Protein 7CCD (pdb70)

Foldseek 3Di:
DCDLVNLLVVVLVLVVPQDAPADPPAGFCLQVLQVLLLLLCLQVVHDQKDWLVVVLVLSLVSCVVPRPVPGHSDNLQNQLSCVVSVFKDWAQFDDDDDHSPDPVVSVVRCVVRRTIMGTDDSVSNSSHPDLPSSLVNLQSSCVRGVVVHDCQVSCVSSVNNVSNDDDDD/DDDLVNVLVVVLVLVVPADAPADPPAGWCLQVLQVLLLLLCLQVVHDQKDFLVVVLVLSLVLCVVFRPVPGHSDNLQNQLSCVVSVFKDWDQFDDDRDHSPDDPVSVVRCVVSRTIMGTDVVVSNSSRPDLVSSLVSNVSCCVRGVVVHDCQVSCVSSVNNVSD

Organism: Streptomyces pristinaespiralis (NCBI:txid38300)

Nearest PDB structures (foldseek):
  7cc9-assembly3_C  TM=9.907E-01  e=9.073E-28  Streptomyces pristinaespiralis
  5zmo-assembly1_A  TM=8.266E-01  e=4.201E-10  Streptomyces coelicolor A3(2)
  5zmn-assembly1_A  TM=8.194E-01  e=1.036E-08  Streptomyces coelicolor A3(2)
  5zmm-assembly1_C  TM=8.084E-01  e=6.420E-08  Streptomyces coelicolor A3(2)
  8h0l-assembly2_B  TM=7.556E-01  e=4.206E-04  Hahella ganghwensis

Radius of gyration: 22.99 Å; Cα contacts (8 Å, |Δi|>4): 444; chains: 2; bounding box: 51×55×64 Å

Sequence (333 aa):
PLTDTDRSEDFLRRVRGLKAARTANGPRLYQPITLLWAVGRARRGEARTLAWADTDEAIGALLKRHGARGERPRPDYPVLALHRAGLWTLEGHVGEVPTAHGDSALRNWFAEQRPVGGLAEPFHDLLHRSGHSRVSVIEALLTTYFAGLDPVPLLEDTGLYDEGHHHHHPLTDTDRSEDFLRRVRGLKAARTANGPRLYQPITLLWAVGRARRGEARTLAWADTDEAIGALLKRHGARGERPRPDYPVLALHRAGLWTLEGHVGEVPTAHGDSALRNWFAEQRPVGGLAEPFHDLLHRSGHSRVSVIEALLTTYFAGLDPVPLLEDTGLYDEG

B-factor: mean 47.8, std 19.84, range [21.89, 136.33]

Secondary structure (DSSP, 8-state):
---HHHHHHHHHHHHHT----EETTEE-SHHHHHHHHHHHHHHTT--S-B-HHHHHHHHHHHHHHH-TT---S-THHHHHHHHHTTSEEEES--SPPPPS-SSHHHHHHHHHH--EEEE-HHHHHHHHH-HHHHHHHHHHHHHHH-TTS--HHHHHHTT-HHHH-----/---HHHHHHHHHHHHHT----EETTEE-SHHHHHHHHHHHHHHTT--S-B-HHHHHHHHHHHHHHH-TT---S-THHHHHHHHHTTSEEEES--SPPPPS-SSHHHHHHHHHH--EEEE-HHHHHHHHH-HHHHHHHHHHHHHHHHTTS--HHHHHHTT-GGG-

Solvent-accessible surface area: 16442 Å² total; per-residue (Å²): 165,110,59,38,63,52,87,1,85,52,0,11,149,87,4,151,62,25,186,14,60,162,35,117,141,11,6,83,0,25,11,0,0,0,1,0,23,7,0,0,26,0,61,117,44,60,68,56,48,42,56,15,36,74,3,56,124,33,0,8,36,8,0,146,157,23,19,67,34,67,14,98,60,14,1,4,36,1,0,0,23,0,52,142,34,41,0,5,35,6,112,61,44,122,48,162,28,41,65,33,160,46,57,66,71,4,109,83,32,2,59,144,50,132,1,68,4,4,3,8,84,73,11,18,68,1,0,86,128,12,28,98,0,23,47,31,0,0,81,6,1,22,92,61,12,11,74,86,45,101,30,47,53,2,2,109,61,1,37,0,92,100,19,7,73,69,160,172,153,162,125,63,38,85,54,76,7,85,50,1,31,134,93,2,157,62,26,189,17,60,160,29,116,135,8,8,79,0,22,13,0,0,0,0,0,18,1,0,0,7,0,62,120,41,71,68,53,36,45,49,13,46,70,2,51,132,29,0,4,13,8,0,142,154,22,19,68,29,66,14,107,69,16,1,4,39,0,0,0,22,0,50,151,35,40,0,4,46,15,91,74,51,116,57,156,21,40,65,34,160,46,56,70,71,5,126,76,34,1,57,148,44,128,2,56,4,1,1,8,108,67,6,14,57,0,0,91,121,17,25,140,3,24,54,27,0,0,88,16,0,20,90,72,11,11,73,86,43,103,28,73,65,2,4,112,65,1,35,0,141,102,22,42

Structure (mmCIF, N/CA/C/O backbone):
data_7CCD
#
_entry.id   7CCD
#
_cell.length_a   46.940
_cell.length_b   48.940
_cell.length_c   56.190
_cell.angle_alpha   107.040
_cell.angle_beta   109.790
_cell.angle_gamma   97.260
#
_symmetry.space_group_name_H-M   'P 1'
#
loop_
_entity.id
_entity.type
_entity.pdbx_description
1 polymer 'HNHc domain-containing protein'
2 polymer "DNA (5'-D(*CP*AP*CP*GP*TP*TP*CP*GP*CP*C)-3')"
3 polymer "DNA (5'-D(*GP*GP*CP*GP*AS*AP*CP*GP*TP*G)-3')"
4 water water
#
loop_
_atom_site.group_PDB
_atom_site.id
_atom_site.type_symbol
_atom_site.label_atom_id
_atom_site.label_alt_id
_atom_site.label_comp_id
_atom_site.label_asym_id
_atom_site.label_entity_id
_atom_site.label_seq_id
_atom_site.pdbx_PDB_ins_code
_atom_site.Cartn_x
_atom_site.Cartn_y
_atom_site.Cartn_z
_atom_site.occupancy
_atom_site.B_iso_or_equiv
_atom_site.auth_seq_id
_atom_site.auth_comp_id
_atom_site.auth_asym_id
_atom_site.auth_atom_id
_atom_site.pdbx_PDB_model_num
ATOM 1 N N . PRO A 1 1 ? -66.550 -29.456 -53.597 1.00 52.61 2 PRO A N 1
ATOM 2 C CA . PRO A 1 1 ? -66.420 -28.168 -54.287 1.00 50.69 2 PRO A CA 1
ATOM 3 C C . PRO A 1 1 ? -65.171 -27.395 -53.878 1.00 48.34 2 PRO A C 1
ATOM 4 O O . PRO A 1 1 ? -64.362 -27.900 -53.103 1.00 48.23 2 PRO A O 1
ATOM 8 N N . LEU A 1 2 ? -65.044 -26.165 -54.378 1.00 46.13 3 LEU A N 1
ATOM 9 C CA . LEU A 1 2 ? -63.914 -25.296 -54.064 1.00 42.98 3 LEU A CA 1
ATOM 10 C C . LEU A 1 2 ? -64.030 -24.802 -52.619 1.00 40.77 3 LEU A C 1
ATOM 11 O O . LEU A 1 2 ? -64.885 -23.972 -52.302 1.00 41.03 3 LEU A O 1
ATOM 16 N N . THR A 1 3 ? -63.178 -25.314 -51.737 1.00 38.77 4 THR A N 1
ATOM 17 C CA . THR A 1 3 ? -63.261 -25.007 -50.320 1.00 38.30 4 THR A CA 1
ATOM 18 C C . THR A 1 3 ? -62.158 -24.046 -49.912 1.00 37.97 4 THR A C 1
ATOM 19 O O . THR A 1 3 ? -61.216 -23.765 -50.669 1.00 35.99 4 THR A O 1
ATOM 23 N N . ASP A 1 4 ? -62.274 -23.575 -48.667 1.00 39.52 5 ASP A N 1
ATOM 24 C CA . ASP A 1 4 ? -61.188 -22.800 -48.081 1.00 40.08 5 ASP A CA 1
ATOM 25 C C . ASP A 1 4 ? -59.912 -23.622 -47.976 1.00 38.79 5 ASP A C 1
ATOM 26 O O . ASP A 1 4 ? -58.815 -23.074 -48.099 1.00 38.00 5 ASP A O 1
ATOM 31 N N . THR A 1 5 ? -60.027 -24.936 -47.787 1.00 38.81 6 THR A N 1
ATOM 32 C CA . THR A 1 5 ? -58.838 -25.779 -47.822 1.00 37.87 6 THR A CA 1
ATOM 33 C C . THR A 1 5 ? -58.130 -25.653 -49.162 1.00 36.99 6 THR A C 1
ATOM 34 O O . THR A 1 5 ? -56.923 -25.411 -49.206 1.00 37.05 6 THR A O 1
ATOM 38 N N . ASP A 1 6 ? -58.871 -25.765 -50.269 1.00 37.39 7 ASP A N 1
ATOM 39 C CA . ASP A 1 6 ? -58.227 -25.645 -51.576 1.00 39.10 7 ASP A CA 1
ATOM 40 C C . ASP A 1 6 ? -57.713 -24.238 -51.813 1.00 38.19 7 ASP A C 1
ATOM 41 O O . ASP A 1 6 ? -56.586 -24.062 -52.290 1.00 38.15 7 ASP A O 1
ATOM 46 N N . ARG A 1 7 ? -58.502 -23.221 -51.454 1.00 38.17 8 ARG A N 1
ATOM 47 C CA . ARG A 1 7 ? -58.005 -21.843 -51.503 1.00 36.40 8 ARG A CA 1
ATOM 48 C C . ARG A 1 7 ? -56.702 -21.714 -50.729 1.00 33.39 8 ARG A C 1
ATOM 49 O O . ARG A 1 7 ? -55.813 -20.946 -51.113 1.00 32.28 8 ARG A O 1
ATOM 57 N N . SER A 1 8 ? -56.567 -22.474 -49.638 1.00 32.38 9 SER A N 1
ATOM 58 C CA . SER A 1 8 ? -55.380 -22.390 -48.793 1.00 32.87 9 SER A CA 1
ATOM 59 C C . SER A 1 8 ? -54.182 -23.080 -49.436 1.00 35.45 9 SER A C 1
ATOM 60 O O . SER A 1 8 ? -53.073 -22.533 -49.447 1.00 34.31 9 SER A O 1
ATOM 63 N N . GLU A 1 9 ? -54.400 -24.251 -50.027 1.00 39.46 10 GLU A N 1
ATOM 64 C CA . GLU A 1 9 ? -53.319 -24.911 -50.747 1.00 42.15 10 GLU A CA 1
ATOM 65 C C . GLU A 1 9 ? -52.920 -24.097 -51.969 1.00 39.32 10 GLU A C 1
ATOM 66 O O . GLU A 1 9 ? -51.735 -24.044 -52.313 1.00 37.76 10 GLU A O 1
ATOM 72 N N . ASP A 1 10 ? -53.875 -23.436 -52.620 1.00 38.55 11 ASP A N 1
ATOM 73 C CA . ASP A 1 10 ? -53.502 -22.533 -53.699 1.00 38.30 11 ASP A CA 1
ATOM 74 C C . ASP A 1 10 ? -52.593 -21.418 -53.183 1.00 36.34 11 ASP A C 1
ATOM 75 O O . ASP A 1 10 ? -51.484 -21.220 -53.699 1.00 34.88 11 ASP A O 1
ATOM 80 N N . PHE A 1 11 ? -53.036 -20.707 -52.133 1.00 35.70 12 PHE A N 1
ATOM 81 C CA . PHE A 1 11 ? -52.235 -19.633 -51.546 1.00 34.81 12 PHE A CA 1
ATOM 82 C C . PHE A 1 11 ? -50.857 -20.140 -51.154 1.00 35.30 12 PHE A C 1
ATOM 83 O O . PHE A 1 11 ? -49.843 -19.509 -51.464 1.00 35.19 12 PHE A O 1
ATOM 91 N N . LEU A 1 12 ? -50.810 -21.306 -50.499 1.00 35.89 13 LEU A N 1
ATOM 92 C CA . LEU A 1 12 ? -49.555 -21.867 -50.008 1.00 34.88 13 LEU A CA 1
ATOM 93 C C . LEU A 1 12 ? -48.624 -22.236 -51.156 1.00 34.29 13 LEU A C 1
ATOM 94 O O . LEU A 1 12 ? -47.406 -22.068 -51.051 1.00 32.98 13 LEU A O 1
ATOM 99 N N . ARG A 1 13 ? -49.177 -22.731 -52.261 1.00 35.50 14 ARG A N 1
ATOM 100 C CA . ARG A 1 13 ? -48.341 -23.023 -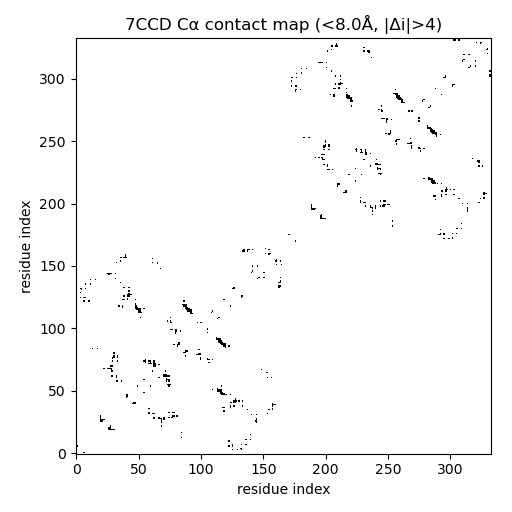53.413 1.00 36.44 14 ARG A CA 1
ATOM 101 C C . ARG A 1 13 ? -47.806 -21.735 -54.023 1.00 34.49 14 ARG A C 1
ATOM 102 O O . ARG A 1 13 ? -46.640 -21.654 -54.423 1.00 34.59 14 ARG A O 1
ATOM 110 N N . ARG A 1 14 ? -48.590 -20.700 -54.008 1.00 33.53 15 ARG A N 1
ATOM 111 C CA . ARG A 1 14 ? -48.154 -19.431 -54.483 1.00 32.59 15 ARG A CA 1
ATOM 112 C C . ARG A 1 14 ? -47.132 -18.818 -53.545 1.00 33.45 15 ARG A C 1
ATOM 113 O O . ARG A 1 14 ? -46.204 -18.232 -53.972 1.00 34.06 15 ARG A O 1
ATOM 121 N N . VAL A 1 15 ? -47.314 -18.981 -52.259 1.00 33.01 16 VAL A N 1
ATOM 122 C CA . VAL A 1 15 ? -46.330 -18.486 -51.304 1.00 34.84 16 VAL A CA 1
ATOM 123 C C . VAL A 1 15 ? -45.036 -19.265 -51.430 1.00 37.47 16 VAL A C 1
ATOM 124 O O . VAL A 1 15 ? -43.949 -18.681 -51.410 1.00 40.60 16 VAL A O 1
ATOM 128 N N . ARG A 1 16 ? -45.125 -20.594 -51.549 1.00 36.77 17 ARG A N 1
ATOM 129 C CA . ARG A 1 16 ? -43.917 -21.399 -51.690 1.00 37.43 17 ARG A CA 1
ATOM 130 C C . ARG A 1 16 ? -43.173 -21.090 -52.984 1.00 37.11 17 ARG A C 1
ATOM 131 O O . ARG A 1 16 ? -41.949 -21.259 -53.051 1.00 37.01 17 ARG A O 1
ATOM 139 N N . GLY A 1 17 ? -43.887 -20.649 -54.018 1.00 36.53 18 GLY A N 1
ATOM 140 C CA . GLY A 1 17 ? -43.240 -20.294 -55.266 1.00 35.31 18 GLY A CA 1
ATOM 141 C C . GLY A 1 17 ? -42.503 -18.973 -55.241 1.00 34.50 18 GLY A C 1
ATOM 142 O O . GLY A 1 17 ? -41.807 -18.650 -56.210 1.00 33.80 18 GLY A O 1
ATOM 143 N N . LEU A 1 18 ? -42.625 -18.208 -54.166 1.00 34.43 19 LEU A N 1
ATOM 144 C CA . LEU A 1 18 ? -41.866 -16.975 -54.076 1.00 33.72 19 LEU A CA 1
ATOM 145 C C . LEU A 1 18 ? -40.384 -17.314 -54.028 1.00 35.44 19 LEU A C 1
ATOM 146 O O . LEU A 1 18 ? -39.991 -18.419 -53.643 1.00 34.68 19 LEU A O 1
ATOM 151 N N . LYS A 1 19 ? -39.558 -16.374 -54.472 1.00 37.71 20 LYS A N 1
ATOM 152 C CA . LYS A 1 19 ? -38.112 -16.561 -54.472 1.00 41.68 20 LYS A CA 1
ATOM 153 C C . LYS A 1 19 ? -37.513 -15.379 -53.730 1.00 43.12 20 LYS A C 1
ATOM 154 O O . LYS A 1 19 ? -37.275 -14.320 -54.308 1.00 44.90 20 LYS A O 1
ATOM 160 N N . ALA A 1 20 ? -37.298 -15.546 -52.439 1.00 41.49 21 ALA A N 1
ATOM 161 C CA . ALA A 1 20 ? -36.647 -14.497 -51.684 1.00 40.50 21 ALA A CA 1
ATOM 162 C C . ALA A 1 20 ? -35.162 -14.472 -52.014 1.00 38.69 21 ALA A C 1
ATOM 163 O O . ALA A 1 20 ? -34.548 -15.502 -52.279 1.00 37.45 21 ALA A O 1
ATOM 165 N N . ALA A 1 21 ? -34.584 -13.278 -51.992 1.00 40.08 22 ALA A N 1
ATOM 166 C CA . ALA A 1 21 ? -33.135 -13.187 -51.996 1.00 41.98 22 ALA A CA 1
ATOM 167 C C . ALA A 1 21 ? -32.592 -13.983 -50.817 1.00 44.41 22 ALA A C 1
ATOM 168 O O . ALA A 1 21 ? -33.244 -14.126 -49.777 1.00 43.84 22 ALA A O 1
ATOM 170 N N . ARG A 1 22 ? -31.405 -14.536 -50.999 1.00 47.37 23 ARG A N 1
ATOM 171 C CA . ARG A 1 22 ? -30.861 -15.496 -50.057 1.00 51.06 23 ARG A CA 1
ATOM 172 C C . ARG A 1 22 ? -29.554 -14.951 -49.488 1.00 54.14 23 ARG A C 1
ATOM 173 O O . ARG A 1 22 ? -28.811 -14.252 -50.186 1.00 54.39 23 ARG A O 1
ATOM 181 N N . THR A 1 23 ? -29.307 -15.223 -48.207 1.00 57.19 24 THR A N 1
ATOM 182 C CA . THR A 1 23 ? -28.054 -14.894 -47.540 1.00 61.13 24 THR A CA 1
ATOM 183 C C . THR A 1 23 ? -27.133 -16.114 -47.524 1.00 63.09 24 THR A C 1
ATOM 184 O O . THR A 1 23 ? -27.395 -17.135 -48.171 1.00 63.00 24 THR A O 1
ATOM 188 N N . ALA A 1 24 ? -26.016 -15.997 -46.800 1.00 66.69 25 ALA A N 1
ATOM 189 C CA . ALA A 1 24 ? -25.096 -17.125 -46.666 1.00 69.17 25 ALA A CA 1
ATOM 190 C C . ALA A 1 24 ? -25.713 -18.265 -45.871 1.00 68.36 25 ALA A C 1
ATOM 191 O O . ALA A 1 24 ? -25.515 -19.443 -46.218 1.00 68.35 25 ALA A O 1
ATOM 193 N N . ASN A 1 25 ? -26.486 -17.959 -44.819 1.00 67.94 26 ASN A N 1
ATOM 194 C CA . ASN A 1 25 ? -27.230 -19.010 -44.119 1.00 68.86 26 ASN A CA 1
ATOM 195 C C . ASN A 1 25 ? -28.722 -18.676 -44.013 1.00 64.18 26 ASN A C 1
ATOM 196 O O . ASN A 1 25 ? -29.325 -18.792 -42.956 1.00 65.50 26 ASN A O 1
ATOM 201 N N . GLY A 1 26 ? -29.307 -18.278 -45.130 1.00 59.03 27 GLY A N 1
ATOM 202 C CA . GLY A 1 26 ? -30.718 -18.473 -45.341 1.00 54.53 27 GLY A CA 1
ATOM 203 C C . GLY A 1 26 ? -31.375 -17.377 -46.146 1.00 49.47 27 GLY A C 1
ATOM 204 O O . GLY A 1 26 ? -30.732 -16.458 -46.668 1.00 50.21 27 GLY A O 1
ATOM 205 N N . PRO A 1 27 ? -32.695 -17.462 -46.259 1.00 43.70 28 PRO A N 1
ATOM 206 C CA . PRO A 1 27 ? -33.432 -16.489 -47.063 1.00 39.05 28 PRO A CA 1
ATOM 207 C C . PRO A 1 27 ? -33.632 -15.185 -46.314 1.00 36.04 28 PRO A C 1
ATOM 208 O O . PRO A 1 27 ? -33.718 -15.152 -45.083 1.00 35.30 28 PRO A O 1
ATOM 212 N N . ARG A 1 28 ? -33.668 -14.099 -47.082 1.00 33.81 29 ARG A N 1
ATOM 213 C CA . ARG A 1 28 ? -33.938 -12.797 -46.507 1.00 32.39 29 ARG A CA 1
ATOM 214 C C . ARG A 1 28 ? -35.401 -12.728 -46.115 1.00 30.99 29 ARG A C 1
ATOM 215 O O . ARG A 1 28 ? -36.254 -13.423 -46.680 1.00 29.56 29 ARG A O 1
ATOM 223 N N . LEU A 1 29 ? -35.688 -11.905 -45.116 1.00 31.33 30 LEU A N 1
ATOM 224 C CA . LEU A 1 29 ? -36.948 -12.004 -44.397 1.00 31.22 30 LEU A CA 1
ATOM 225 C C . LEU A 1 29 ? -37.963 -10.976 -44.835 1.00 31.48 30 LEU A C 1
ATOM 226 O O . LEU A 1 29 ? -39.034 -10.902 -44.227 1.00 31.35 30 LEU A O 1
ATOM 231 N N . TYR A 1 30 ? -37.640 -10.160 -45.843 1.00 32.30 31 TYR A N 1
ATOM 232 C CA . TYR A 1 30 ? -38.578 -9.144 -46.312 1.00 32.55 31 TYR A CA 1
ATOM 233 C C . TYR A 1 30 ? -39.976 -9.712 -46.556 1.00 31.93 31 TYR A C 1
ATOM 234 O O . TYR A 1 30 ? -40.973 -9.156 -46.083 1.00 32.08 31 TYR A O 1
ATOM 243 N N . GLN A 1 31 ? -40.076 -10.779 -47.325 1.00 30.59 32 GLN A N 1
ATOM 244 C CA . GLN A 1 31 ? -41.378 -11.263 -47.778 1.00 30.54 32 GLN A CA 1
ATOM 245 C C . GLN A 1 31 ? -42.169 -11.969 -46.678 1.00 29.70 32 GLN A C 1
ATOM 246 O O . GLN A 1 31 ? -43.346 -11.638 -46.487 1.00 27.77 32 GLN A O 1
ATOM 252 N N . PRO A 1 32 ? -41.591 -12.913 -45.918 1.00 31.16 33 PRO A N 1
ATOM 253 C CA . PRO A 1 32 ? -42.385 -13.520 -44.831 1.00 31.25 33 PRO A CA 1
ATOM 254 C C . PRO A 1 32 ? -42.810 -12.517 -43.769 1.00 31.86 33 PRO A C 1
ATOM 255 O O . PRO A 1 32 ? -43.932 -12.597 -43.250 1.00 34.34 33 PRO A O 1
ATOM 259 N N . ILE A 1 33 ? -41.942 -11.567 -43.425 1.00 30.95 34 ILE A N 1
ATOM 260 C CA . ILE A 1 33 ? -42.344 -10.521 -42.488 1.00 30.91 34 ILE A CA 1
ATOM 261 C C . ILE A 1 33 ? -43.529 -9.736 -43.042 1.00 30.23 34 ILE A C 1
ATOM 262 O O . ILE A 1 33 ? -44.477 -9.402 -42.312 1.00 31.04 34 ILE A O 1
ATOM 267 N N . THR A 1 34 ? -43.498 -9.431 -44.343 1.00 28.77 35 THR A N 1
ATOM 268 C CA . THR A 1 34 ? -44.606 -8.699 -44.937 1.00 29.86 35 THR A CA 1
ATOM 269 C C . THR A 1 34 ? -45.854 -9.561 -44.967 1.00 28.19 35 THR A C 1
ATOM 270 O O . THR A 1 34 ? -46.948 -9.104 -44.622 1.00 28.33 35 THR A O 1
ATOM 274 N N . LEU A 1 35 ? -45.704 -10.813 -45.383 1.00 27.45 36 LEU A N 1
ATOM 275 C CA . LEU A 1 35 ? -46.826 -11.739 -45.363 1.00 26.83 36 LEU A CA 1
ATOM 276 C C . LEU A 1 35 ? -47.378 -11.916 -43.952 1.00 26.59 36 LEU A C 1
ATOM 277 O O . LEU A 1 35 ? -48.589 -11.809 -43.735 1.00 26.32 36 LEU A O 1
ATOM 282 N N . LEU A 1 36 ? -46.503 -12.163 -42.972 1.00 26.96 37 LEU A N 1
ATOM 283 C CA . LEU A 1 36 ? -46.977 -12.416 -41.611 1.00 27.71 37 LEU A CA 1
ATOM 284 C C . LEU A 1 36 ? -47.719 -11.214 -41.054 1.00 27.50 37 LEU A C 1
ATOM 285 O O . LEU A 1 36 ? -48.720 -11.368 -40.346 1.00 28.90 37 LEU A O 1
ATOM 290 N N . TRP A 1 37 ? -47.232 -10.010 -41.357 1.00 26.60 38 TRP A N 1
ATOM 291 C CA . TRP A 1 37 ? -47.935 -8.789 -40.983 1.00 26.75 38 TRP A CA 1
ATOM 292 C C . TRP A 1 37 ? -49.333 -8.754 -41.589 1.00 27.89 38 TRP A C 1
ATOM 293 O O . TRP A 1 37 ? -50.318 -8.466 -40.895 1.00 26.83 38 TRP A O 1
ATOM 304 N N . ALA A 1 38 ? -49.439 -9.049 -42.888 1.00 27.58 39 ALA A N 1
ATOM 305 C CA . ALA A 1 38 ? -50.756 -9.091 -43.506 1.00 27.42 39 ALA A CA 1
ATOM 306 C C . ALA A 1 38 ? -51.584 -10.216 -42.926 1.00 27.72 39 ALA A C 1
ATOM 307 O O . ALA A 1 38 ? -52.801 -10.071 -42.773 1.00 29.22 39 ALA A O 1
ATOM 309 N N . VAL A 1 39 ? -50.946 -11.339 -42.580 1.00 27.37 40 VAL A N 1
ATOM 310 C CA . VAL A 1 39 ? -51.688 -12.436 -41.966 1.00 26.48 40 VAL A CA 1
ATOM 311 C C . VAL A 1 39 ? -52.379 -11.948 -40.700 1.00 26.76 40 VAL A C 1
ATOM 312 O O . VAL A 1 39 ? -53.595 -12.090 -40.554 1.00 25.40 40 VAL A O 1
ATOM 316 N N . GLY A 1 40 ? -51.628 -11.299 -39.796 1.00 28.59 41 GLY A N 1
ATOM 317 C CA . GLY A 1 40 ? -52.233 -10.790 -38.559 1.00 30.15 41 GLY A CA 1
ATOM 318 C C . GLY A 1 40 ? -53.366 -9.820 -38.822 1.00 32.65 41 GLY A C 1
ATOM 319 O O . GLY A 1 40 ? -54.443 -9.935 -38.230 1.00 35.01 41 GLY A O 1
ATOM 320 N N . ARG A 1 41 ? -53.161 -8.888 -39.757 1.00 32.42 42 ARG A N 1
ATOM 321 C CA . ARG A 1 41 ? -54.190 -7.892 -40.042 1.00 32.56 42 ARG A CA 1
ATOM 322 C C . ARG A 1 41 ? -55.436 -8.523 -40.648 1.00 31.09 42 ARG A C 1
ATOM 323 O O . ARG A 1 41 ? -56.558 -8.120 -40.323 1.00 30.94 42 ARG A O 1
ATOM 331 N N . ALA A 1 42 ? -55.259 -9.531 -41.503 1.00 29.80 43 ALA A N 1
ATOM 332 C CA . ALA A 1 42 ? -56.401 -10.290 -41.995 1.00 29.84 43 ALA A CA 1
ATOM 333 C C . ALA A 1 42 ? -57.095 -11.041 -40.863 1.00 29.22 43 ALA A C 1
ATOM 334 O O . ALA A 1 42 ? -58.327 -11.071 -40.792 1.00 29.34 43 ALA A O 1
ATOM 336 N N . ARG A 1 43 ? -56.323 -11.630 -39.953 1.00 28.68 44 ARG A N 1
ATOM 337 C CA . ARG A 1 43 ? -56.928 -12.380 -38.859 1.00 29.69 44 ARG A CA 1
ATOM 338 C C . ARG A 1 43 ? -57.875 -11.510 -38.045 1.00 30.31 44 ARG A C 1
ATOM 339 O O . ARG A 1 43 ? -58.908 -11.983 -37.566 1.00 29.79 44 ARG A O 1
ATOM 347 N N . ARG A 1 44 ? -57.531 -10.236 -37.874 1.00 32.60 45 ARG A N 1
ATOM 348 C CA . ARG A 1 44 ? -58.281 -9.303 -37.043 1.00 31.67 45 ARG A CA 1
ATOM 349 C C . ARG A 1 44 ? -59.337 -8.519 -37.812 1.00 31.17 45 ARG A C 1
ATOM 350 O O . ARG A 1 44 ? -59.957 -7.618 -37.241 1.00 31.86 45 ARG A O 1
ATOM 358 N N . GLY A 1 45 ? -59.552 -8.826 -39.084 1.00 30.94 46 GLY A N 1
ATOM 359 C CA . GLY A 1 45 ? -60.569 -8.119 -39.830 1.00 31.23 46 GLY A CA 1
ATOM 360 C C . GLY A 1 45 ? -60.200 -6.683 -40.086 1.00 31.45 46 GLY A C 1
ATOM 361 O O . GLY A 1 45 ? -61.078 -5.834 -40.247 1.00 31.08 46 GLY A O 1
ATOM 362 N N . GLU A 1 46 ? -58.912 -6.387 -40.098 1.00 32.06 47 GLU A N 1
ATOM 363 C CA . GLU A 1 46 ? -58.452 -5.041 -40.353 1.00 33.95 47 GLU A CA 1
ATOM 364 C C . GLU A 1 46 ? -58.670 -4.690 -41.822 1.00 34.16 47 GLU A C 1
ATOM 365 O O . GLU A 1 46 ? -58.918 -5.558 -42.667 1.00 32.80 47 GLU A O 1
ATOM 371 N N . ALA A 1 47 ? -58.614 -3.393 -42.112 1.00 34.97 48 ALA A N 1
ATOM 372 C CA . ALA A 1 47 ? -58.734 -2.906 -43.480 1.00 35.59 48 ALA A CA 1
ATOM 373 C C . ALA A 1 47 ? -57.671 -3.547 -44.360 1.00 35.54 48 ALA A C 1
ATOM 374 O O . ALA A 1 47 ? -56.478 -3.461 -44.062 1.00 34.39 48 ALA A O 1
ATOM 376 N N . ARG A 1 48 ? -58.119 -4.215 -45.428 1.00 36.39 49 ARG A N 1
ATOM 377 C CA . ARG A 1 48 ? -57.213 -4.899 -46.348 1.00 37.42 49 ARG A CA 1
ATOM 378 C C . ARG A 1 48 ? -56.112 -3.978 -46.871 1.00 39.23 49 ARG A C 1
ATOM 379 O O . ARG A 1 48 ? -54.928 -4.336 -46.870 1.00 38.92 49 ARG A O 1
ATOM 387 N N . THR A 1 49 ? -56.484 -2.803 -47.362 1.00 41.64 50 THR A N 1
ATOM 388 C CA . THR A 1 49 ? -55.507 -1.917 -47.973 1.00 43.80 50 THR A CA 1
ATOM 389 C C . THR A 1 49 ? -55.105 -0.812 -47.009 1.00 44.85 50 THR A C 1
ATOM 390 O O . THR A 1 49 ? -55.859 -0.445 -46.107 1.00 45.32 50 THR A O 1
ATOM 394 N N . LEU A 1 50 ? -53.898 -0.290 -47.211 1.00 45.85 51 LEU A N 1
ATOM 395 C CA . LEU A 1 50 ? -53.389 0.819 -46.421 1.00 47.99 51 LEU A CA 1
ATOM 396 C C . LEU A 1 50 ? -52.606 1.761 -47.320 1.00 50.00 51 LEU A C 1
ATOM 397 O O . LEU A 1 50 ? -51.956 1.337 -48.282 1.00 49.17 51 LEU A O 1
ATOM 402 N N . ALA A 1 51 ? -52.671 3.050 -46.996 1.00 52.82 52 ALA A N 1
ATOM 403 C CA . ALA A 1 51 ? -51.811 4.013 -47.666 1.00 53.72 52 ALA A CA 1
ATOM 404 C C . ALA A 1 51 ? -50.349 3.615 -47.478 1.00 52.54 52 ALA A C 1
ATOM 405 O O . ALA A 1 51 ? -49.986 2.913 -46.527 1.00 50.53 52 ALA A O 1
ATOM 407 N N . TRP A 1 52 ? -49.502 4.074 -48.406 1.00 52.67 53 TRP A N 1
ATOM 408 C CA . TRP A 1 52 ? -48.104 3.655 -48.395 1.00 52.10 53 TRP A CA 1
ATOM 409 C C . TRP A 1 52 ? -47.390 4.106 -47.125 1.00 51.05 53 TRP A C 1
ATOM 410 O O . TRP A 1 52 ? -46.585 3.359 -46.560 1.00 49.63 53 TRP A O 1
ATOM 421 N N . ALA A 1 53 ? -47.673 5.323 -46.658 1.00 51.72 54 ALA A N 1
ATOM 422 C CA . ALA A 1 53 ? -46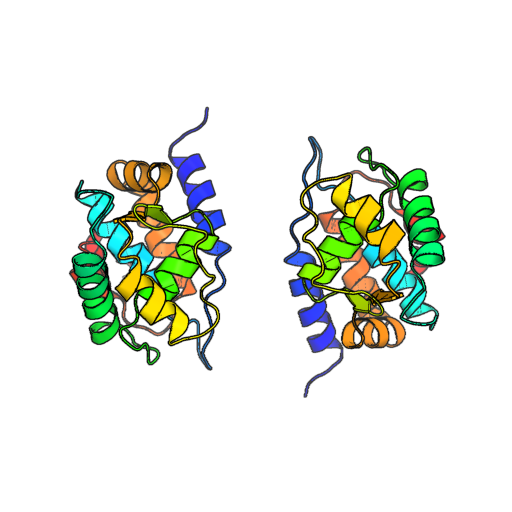.998 5.828 -45.467 1.00 52.13 54 ALA A CA 1
ATOM 423 C C . ALA A 1 53 ? -47.193 4.895 -44.273 1.00 51.66 54 ALA A C 1
ATOM 424 O O . ALA A 1 53 ? -46.230 4.556 -43.578 1.00 51.45 54 ALA A O 1
ATOM 426 N N . ASP A 1 54 ? -48.429 4.458 -44.022 1.00 51.97 55 ASP A N 1
ATOM 427 C CA . ASP A 1 54 ? -48.651 3.526 -42.919 1.00 52.17 55 ASP A CA 1
ATOM 428 C C . ASP A 1 54 ? -47.995 2.175 -43.190 1.00 50.25 55 ASP A C 1
ATOM 429 O O . ASP A 1 54 ? -47.445 1.548 -42.278 1.00 49.22 55 ASP A O 1
ATOM 434 N N . THR A 1 55 ? -48.040 1.713 -44.438 1.00 49.05 56 THR A N 1
ATOM 435 C CA . THR A 1 55 ? -47.429 0.434 -44.780 1.00 46.99 56 THR A CA 1
ATOM 436 C C . THR A 1 55 ? -45.919 0.501 -44.634 1.00 46.51 56 THR A C 1
ATOM 437 O O . THR A 1 55 ? -45.300 -0.387 -44.037 1.00 45.42 56 THR A O 1
ATOM 441 N N . ASP A 1 56 ? -45.315 1.555 -45.182 1.00 48.51 57 ASP A N 1
ATOM 442 C CA . ASP A 1 56 ? -43.881 1.771 -45.050 1.00 49.85 57 ASP A CA 1
ATOM 443 C C . ASP A 1 56 ? -43.460 1.704 -43.587 1.00 49.78 57 ASP A C 1
ATOM 444 O O . ASP A 1 56 ? -42.497 1.016 -43.236 1.00 48.67 57 ASP A O 1
ATOM 449 N N . GLU A 1 57 ? -44.201 2.387 -42.713 1.00 50.64 58 GLU A N 1
ATOM 450 C CA . GLU A 1 57 ? -43.825 2.473 -41.305 1.00 51.64 58 GLU A CA 1
ATOM 451 C C . GLU A 1 57 ? -44.137 1.190 -40.537 1.00 46.59 58 GLU A C 1
ATOM 452 O O . GLU A 1 57 ? -43.359 0.788 -39.667 1.00 45.95 58 GLU A O 1
ATOM 458 N N . ALA A 1 58 ? -45.252 0.523 -40.839 1.00 42.53 59 ALA A N 1
ATOM 459 C CA . ALA A 1 58 ? -45.581 -0.714 -40.130 1.00 39.23 59 ALA A CA 1
ATOM 460 C C . ALA A 1 58 ? -44.612 -1.835 -40.493 1.00 35.87 59 ALA A C 1
ATOM 461 O O . ALA A 1 58 ? -44.114 -2.544 -39.611 1.00 34.61 59 ALA A O 1
ATOM 463 N N . ILE A 1 59 ? -44.368 -2.037 -41.791 1.00 34.87 60 ILE A N 1
ATOM 464 C CA . ILE A 1 59 ? -43.429 -3.071 -42.217 1.00 34.97 60 ILE A CA 1
ATOM 465 C C . ILE A 1 59 ? -41.995 -2.675 -41.868 1.00 36.42 60 ILE A C 1
ATOM 466 O O . ILE A 1 59 ? -41.173 -3.524 -41.500 1.00 36.91 60 ILE A O 1
ATOM 471 N N . GLY A 1 60 ? -41.665 -1.388 -42.003 1.00 38.20 61 GLY A N 1
ATOM 47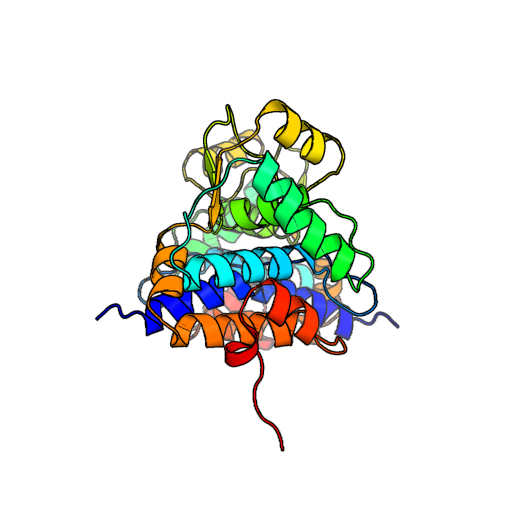2 C CA . GLY A 1 60 ? -40.349 -0.919 -41.590 1.00 41.05 61 GLY A CA 1
ATOM 473 C C . GLY A 1 60 ? -40.034 -1.244 -40.142 1.00 44.77 61 GLY A C 1
ATOM 474 O O . GLY A 1 60 ? -38.919 -1.663 -39.817 1.00 49.48 61 GLY A O 1
ATOM 475 N N . ALA A 1 61 ? -41.006 -1.033 -39.251 1.00 43.21 62 ALA A N 1
ATOM 476 C CA . ALA A 1 61 ? -40.813 -1.344 -37.837 1.00 42.59 62 ALA A CA 1
ATOM 477 C C . ALA A 1 61 ? -40.541 -2.828 -37.639 1.00 40.13 62 ALA A C 1
ATOM 478 O O . ALA A 1 61 ? -39.632 -3.212 -36.895 1.00 40.80 62 ALA A O 1
ATOM 480 N N . LEU A 1 62 ? -41.335 -3.677 -38.297 1.00 37.15 63 LEU A N 1
ATOM 481 C CA . LEU A 1 62 ? -41.128 -5.117 -38.225 1.00 36.02 63 LEU A CA 1
ATOM 482 C C . LEU A 1 62 ? -39.787 -5.531 -38.817 1.00 36.44 63 LEU A C 1
ATOM 483 O O . LEU A 1 62 ? -39.186 -6.511 -38.360 1.00 35.68 63 LEU A O 1
ATOM 488 N N . LEU A 1 63 ? -39.312 -4.823 -39.843 1.00 37.00 64 LEU A N 1
ATOM 489 C CA . LEU A 1 63 ? -38.024 -5.177 -40.429 1.00 38.31 64 LEU A CA 1
ATOM 490 C C . LEU A 1 63 ? -36.888 -4.824 -39.482 1.00 41.15 64 LEU A C 1
ATOM 491 O O . LEU A 1 63 ? -35.947 -5.608 -39.312 1.00 42.16 64 LEU A O 1
ATOM 496 N N . LYS A 1 64 ? -36.989 -3.671 -38.812 1.00 42.92 65 LYS A N 1
ATOM 497 C CA . LYS A 1 64 ? -35.907 -3.244 -37.936 1.00 45.75 65 LYS A CA 1
ATOM 498 C C . LYS A 1 64 ? -35.839 -4.083 -36.665 1.00 45.45 65 LYS A C 1
ATOM 499 O O . LYS A 1 64 ? -34.744 -4.458 -36.232 1.00 46.23 65 LYS A O 1
ATOM 505 N N . ARG A 1 65 ? -36.995 -4.419 -36.074 1.00 44.32 66 ARG A N 1
ATOM 506 C CA . ARG A 1 65 ? -37.032 -5.306 -34.908 1.00 43.24 66 ARG A CA 1
ATOM 507 C C . ARG A 1 65 ? -36.593 -6.722 -35.265 1.00 41.06 66 ARG A C 1
ATOM 508 O O . ARG A 1 65 ? -35.804 -7.345 -34.547 1.00 41.74 66 ARG A O 1
ATOM 516 N N . HIS A 1 66 ? -37.138 -7.271 -36.343 1.00 39.16 67 HIS A N 1
ATOM 517 C CA . HIS A 1 66 ? -37.063 -8.705 -36.580 1.00 36.78 67 HIS A CA 1
ATOM 518 C C . HIS A 1 66 ? -36.279 -9.062 -37.831 1.00 36.51 67 HIS A C 1
ATOM 519 O O . HIS A 1 66 ? -36.230 -10.240 -38.205 1.00 35.70 67 HIS A O 1
ATOM 526 N N . GLY A 1 67 ? -35.647 -8.083 -38.473 1.00 37.77 68 GLY A N 1
ATOM 527 C CA . GLY A 1 67 ? -34.725 -8.352 -39.552 1.00 38.92 68 GLY A CA 1
ATOM 528 C C . GLY A 1 67 ? -33.481 -9.051 -39.052 1.00 40.04 68 GLY A C 1
ATOM 529 O O . GLY A 1 67 ? -32.408 -8.440 -38.964 1.00 41.07 68 GLY A O 1
ATOM 530 N N . ALA A 1 68 ? -33.613 -10.331 -38.711 1.00 39.61 69 ALA A N 1
ATOM 531 C CA . ALA A 1 68 ? -32.508 -11.082 -38.132 1.00 41.54 69 ALA A CA 1
ATOM 532 C C . ALA A 1 68 ? -31.469 -11.547 -39.149 1.00 42.63 69 ALA A C 1
ATOM 533 O O . ALA A 1 68 ? -30.458 -12.121 -38.738 1.00 45.86 69 ALA A O 1
ATOM 535 N N . ARG A 1 69 ? -31.650 -11.310 -40.446 1.00 41.26 70 ARG A N 1
ATOM 536 C CA . ARG A 1 69 ? -30.597 -11.609 -41.413 1.00 42.89 70 ARG A CA 1
ATOM 537 C C . ARG A 1 69 ? -30.044 -10.334 -42.047 1.00 44.53 70 ARG A C 1
ATOM 538 O O . ARG A 1 69 ? -29.690 -10.317 -43.228 1.00 44.10 70 ARG A O 1
ATOM 546 N N . GLY A 1 70 ? -29.953 -9.266 -41.263 1.00 45.03 71 GLY A N 1
ATOM 547 C CA . GLY A 1 70 ? -29.415 -8.020 -41.758 1.00 45.20 71 GLY A CA 1
ATOM 548 C C . GLY A 1 70 ? -30.345 -7.228 -42.643 1.00 43.87 71 GLY A C 1
ATOM 549 O O . GLY A 1 70 ? -29.874 -6.425 -43.455 1.00 43.79 71 GLY A O 1
ATOM 550 N N . GLU A 1 71 ? -31.657 -7.410 -42.497 1.00 42.39 72 GLU A N 1
ATOM 551 C CA . GLU A 1 71 ? -32.605 -6.663 -43.315 1.00 41.22 72 GLU A CA 1
ATOM 552 C C . GLU A 1 71 ? -32.561 -5.185 -42.946 1.00 43.00 72 GLU A C 1
ATOM 553 O O . GLU A 1 71 ? -32.571 -4.830 -41.765 1.00 47.26 72 GLU A O 1
ATOM 559 N N . ARG A 1 72 ? -32.501 -4.331 -43.950 1.00 41.62 73 ARG A N 1
ATOM 560 C CA . ARG A 1 72 ? -32.722 -2.915 -43.715 1.00 43.57 73 ARG A CA 1
ATOM 561 C C . ARG A 1 72 ? -34.203 -2.579 -43.858 1.00 43.87 73 ARG A C 1
ATOM 562 O O . ARG A 1 72 ? -34.949 -3.301 -44.529 1.00 41.70 73 ARG A O 1
ATOM 570 N N . PRO A 1 73 ? -34.673 -1.485 -43.213 1.00 43.94 74 PRO A N 1
ATOM 571 C CA . PRO A 1 73 ? -36.106 -1.160 -43.261 1.00 42.42 74 PRO A CA 1
ATOM 572 C C . PRO A 1 73 ? -36.537 -0.628 -44.613 1.00 41.56 74 PRO A C 1
ATOM 573 O O . PRO A 1 73 ? -36.639 0.586 -44.807 1.00 42.55 74 PRO A O 1
ATOM 577 N N . ARG A 1 74 ? -36.801 -1.525 -45.558 1.00 40.54 75 ARG A N 1
ATOM 578 C CA . ARG A 1 74 ? -37.174 -1.147 -46.920 1.00 39.61 75 ARG A CA 1
ATOM 579 C C . ARG A 1 74 ? -38.331 -2.017 -47.386 1.00 37.06 75 ARG A C 1
ATOM 580 O O . ARG A 1 74 ? -38.152 -2.966 -48.158 1.00 35.81 75 ARG A O 1
ATOM 588 N N . PRO A 1 75 ? -39.553 -1.704 -46.942 1.00 37.09 76 PRO A N 1
ATOM 589 C CA . PRO A 1 75 ? -40.730 -2.475 -47.375 1.00 36.63 76 PRO A CA 1
ATOM 590 C C . PRO A 1 75 ? -40.973 -2.447 -48.875 1.00 37.68 76 PRO A C 1
ATOM 591 O O . PRO A 1 75 ? -41.790 -3.243 -49.362 1.00 36.45 76 PRO A O 1
ATOM 595 N N . ASP A 1 76 ? -40.331 -1.534 -49.610 1.00 39.68 77 ASP A N 1
ATOM 596 C CA . ASP A 1 76 ? -40.530 -1.476 -51.056 1.00 40.71 77 ASP A CA 1
ATOM 597 C C . ASP A 1 76 ? -40.094 -2.764 -51.733 1.00 40.54 77 ASP A C 1
ATOM 598 O O . ASP A 1 76 ? -40.664 -3.146 -52.760 1.00 42.26 77 ASP A O 1
ATOM 603 N N . TYR A 1 77 ? -39.071 -3.433 -51.193 1.00 38.49 78 TYR A N 1
ATOM 604 C CA . TYR A 1 77 ? -38.646 -4.709 -51.764 1.00 36.74 78 TYR A CA 1
ATOM 605 C C . TYR A 1 77 ? -39.741 -5.761 -51.656 1.00 35.87 78 TYR A C 1
ATOM 606 O O . TYR A 1 77 ? -40.293 -6.160 -52.697 1.00 35.08 78 TYR A O 1
ATOM 615 N N . PRO A 1 78 ? -40.167 -6.191 -50.462 1.00 36.10 79 PRO A N 1
ATOM 616 C CA . PRO A 1 78 ? -41.138 -7.297 -50.425 1.00 34.45 79 PRO A CA 1
ATOM 617 C C . PRO A 1 78 ? -42.464 -6.956 -51.091 1.00 33.13 79 PRO A C 1
ATOM 618 O O . PRO A 1 78 ? -43.076 -7.827 -51.725 1.00 32.19 79 PRO A O 1
ATOM 622 N N . VAL A 1 79 ? -42.917 -5.702 -50.980 1.00 32.80 80 VAL A N 1
ATOM 623 C CA . VAL A 1 79 ? -44.195 -5.312 -51.574 1.00 32.95 80 VAL A CA 1
ATOM 624 C C . VAL A 1 79 ? -44.146 -5.460 -53.090 1.00 32.47 80 VAL A C 1
ATOM 625 O O . VAL A 1 79 ? -45.087 -5.971 -53.710 1.00 32.38 80 VAL A O 1
ATOM 629 N N . LEU A 1 80 ? -43.051 -5.028 -53.714 1.00 32.16 81 LEU A N 1
ATOM 630 C CA . LEU A 1 80 ? -42.932 -5.191 -55.159 1.00 32.89 81 LEU A CA 1
ATOM 631 C C . LEU A 1 80 ? -42.833 -6.665 -55.553 1.00 32.48 81 LEU A C 1
ATOM 632 O O . LEU A 1 80 ? -43.410 -7.076 -56.566 1.00 32.27 81 LEU A O 1
ATOM 637 N N . ALA A 1 81 ? -42.091 -7.474 -54.789 1.00 33.26 82 ALA A N 1
ATOM 638 C CA . ALA A 1 81 ? -42.033 -8.905 -55.087 1.00 32.91 82 ALA A CA 1
ATOM 639 C C . ALA A 1 81 ? -43.406 -9.554 -54.918 1.00 32.46 82 ALA A C 1
ATOM 640 O O . ALA A 1 81 ? -43.869 -10.297 -55.791 1.00 32.93 82 ALA A O 1
ATOM 642 N N . LEU A 1 82 ? -44.067 -9.282 -53.791 1.00 32.14 83 LEU A N 1
ATOM 643 C CA . LEU A 1 82 ? -45.409 -9.806 -53.563 1.00 32.89 83 LEU A CA 1
ATOM 644 C C . LEU A 1 82 ? -46.373 -9.343 -54.645 1.00 34.08 83 LEU A C 1
ATOM 645 O O . LEU A 1 82 ? -47.188 -10.134 -55.139 1.00 33.28 83 LEU A O 1
ATOM 650 N N . HIS A 1 83 ? -46.2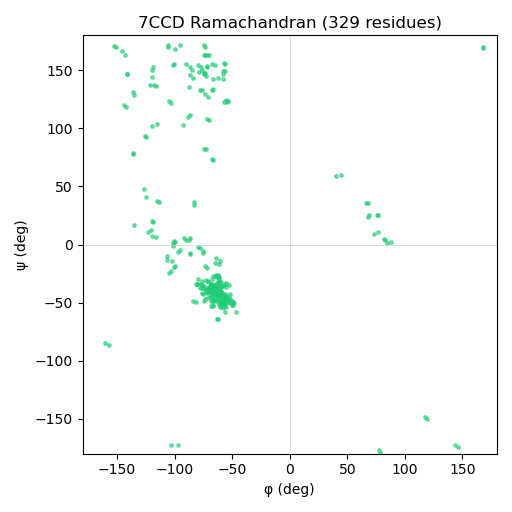82 -8.072 -55.044 1.00 35.45 84 HIS A N 1
ATOM 651 C CA . HIS A 1 83 ? -47.155 -7.583 -56.103 1.00 37.24 84 HIS A CA 1
ATOM 652 C C . HIS A 1 83 ? -46.885 -8.310 -57.413 1.00 37.70 84 HIS A C 1
ATOM 653 O O . HIS A 1 83 ? -47.811 -8.575 -58.189 1.00 37.62 84 HIS A O 1
ATOM 660 N N . ARG A 1 84 ? -45.609 -8.566 -57.710 1.00 38.28 85 ARG A N 1
ATOM 661 C CA . ARG A 1 84 ? -45.253 -9.257 -58.941 1.00 38.97 85 ARG A CA 1
ATOM 662 C C . ARG A 1 84 ? -45.799 -10.677 -58.967 1.00 36.55 85 ARG A C 1
ATOM 663 O O . ARG A 1 84 ? -46.042 -11.227 -60.049 1.00 34.61 85 ARG A O 1
ATOM 671 N N . ALA A 1 85 ? -45.990 -11.289 -57.794 1.00 35.71 86 ALA A N 1
ATOM 672 C CA . ALA A 1 85 ? -46.519 -12.641 -57.712 1.00 36.05 86 ALA A CA 1
ATOM 673 C C . ALA A 1 85 ? -48.043 -12.673 -57.681 1.00 35.08 86 ALA A C 1
ATOM 674 O O . ALA A 1 85 ? -48.623 -13.758 -57.571 1.00 35.82 86 ALA A O 1
ATOM 676 N N . GLY A 1 86 ? -48.699 -11.520 -57.810 1.00 33.37 87 GLY A N 1
ATOM 677 C CA . GLY A 1 86 ? -50.145 -11.431 -57.741 1.00 32.45 87 GLY A CA 1
ATOM 678 C C . GLY A 1 86 ? -50.720 -11.518 -56.349 1.00 31.50 87 GLY A C 1
ATOM 679 O O . GLY A 1 86 ? -51.941 -11.637 -56.198 1.00 32.47 87 GLY A O 1
ATOM 680 N N . LEU A 1 87 ? -49.883 -11.452 -55.329 1.00 30.23 88 LEU A N 1
ATOM 681 C CA . LEU A 1 87 ? -50.309 -11.628 -53.951 1.00 30.48 88 LEU A CA 1
ATOM 682 C C . LEU A 1 87 ? -50.588 -10.319 -53.240 1.00 30.81 88 LEU A C 1
ATOM 683 O O . LEU A 1 87 ? -51.041 -10.346 -52.085 1.00 30.27 88 LEU A O 1
ATOM 688 N N . TRP A 1 88 ? -50.322 -9.188 -53.897 1.00 31.77 89 TRP A N 1
ATOM 689 C CA . TRP A 1 88 ? -50.360 -7.878 -53.262 1.00 32.88 89 TRP A CA 1
ATOM 690 C C . TRP A 1 88 ? -50.888 -6.863 -54.261 1.00 36.43 89 TRP A C 1
ATOM 691 O O . TRP A 1 88 ? -50.291 -6.667 -55.324 1.00 39.38 89 TRP A O 1
ATOM 702 N N . THR A 1 89 ? -51.994 -6.217 -53.929 1.00 36.49 90 THR A N 1
ATOM 703 C CA . THR A 1 89 ? -52.543 -5.204 -54.810 1.00 37.19 90 THR A CA 1
ATOM 704 C C . THR A 1 89 ? -51.919 -3.846 -54.532 1.00 38.40 90 THR A C 1
ATOM 705 O O . THR A 1 89 ? -51.596 -3.513 -53.391 1.00 38.59 90 THR A O 1
ATOM 709 N N . LEU A 1 90 ? -51.753 -3.062 -55.600 1.00 39.68 91 LEU A N 1
ATOM 710 C CA . LEU A 1 90 ? -51.274 -1.686 -55.532 1.00 41.17 91 LEU A CA 1
ATOM 711 C C . LEU A 1 90 ? -52.144 -0.839 -56.445 1.00 44.10 91 LEU A C 1
ATOM 712 O O . LEU A 1 90 ? -52.330 -1.182 -57.616 1.00 42.80 91 LEU A O 1
ATOM 717 N N . GLU A 1 91 ? -52.668 0.265 -55.915 1.00 48.76 92 GLU A N 1
ATOM 718 C CA . GLU A 1 91 ? -53.542 1.138 -56.683 1.00 54.69 92 GLU A CA 1
ATOM 719 C C . GLU A 1 91 ? -53.260 2.587 -56.310 1.00 59.07 92 GLU A C 1
ATOM 720 O O . GLU A 1 91 ? -52.704 2.881 -55.250 1.00 60.33 92 GLU A O 1
ATOM 726 N N . GLY A 1 92 ? -53.708 3.501 -57.162 1.00 61.60 93 GLY A N 1
ATOM 727 C CA . GLY A 1 92 ? -53.365 4.897 -57.002 1.00 63.75 93 GLY A CA 1
ATOM 728 C C . GLY A 1 92 ? -52.071 5.312 -57.670 1.00 67.22 93 GLY A C 1
ATOM 729 O O . GLY A 1 92 ? -51.658 6.473 -57.528 1.00 72.50 93 GLY A O 1
ATOM 730 N N . HIS A 1 93 ? -51.401 4.398 -58.357 1.00 61.84 94 HIS A N 1
ATOM 731 C CA . HIS A 1 93 ? -50.190 4.693 -59.103 1.00 60.77 94 HIS A CA 1
ATOM 732 C C . HIS A 1 93 ? -50.525 4.855 -60.584 1.00 63.90 94 HIS A C 1
ATOM 733 O O . HIS A 1 93 ? -51.610 4.494 -61.047 1.00 65.02 94 HIS A O 1
ATOM 740 N N . VAL A 1 94 ? -49.556 5.359 -61.343 1.00 65.08 95 VAL A N 1
ATOM 741 C CA . VAL A 1 94 ? -49.714 5.554 -62.777 1.00 66.06 95 VAL A CA 1
ATOM 742 C C . VAL A 1 94 ? -48.627 4.744 -63.477 1.00 65.96 95 VAL A C 1
ATOM 743 O O . VAL A 1 94 ? -47.483 4.711 -63.013 1.00 65.62 95 VAL A O 1
ATOM 747 N N . GLY A 1 95 ? -48.988 4.054 -64.567 1.00 66.80 96 GLY A N 1
ATOM 748 C CA . GLY A 1 95 ? -48.028 3.240 -65.299 1.00 67.14 96 GLY A CA 1
ATOM 749 C C . GLY A 1 95 ? -47.770 1.923 -64.595 1.00 66.10 96 GLY A C 1
ATOM 750 O O . GLY A 1 95 ? -48.340 1.615 -63.551 1.00 65.73 96 GLY A O 1
ATOM 751 N N . GLU A 1 96 ? -46.903 1.107 -65.174 1.00 65.50 97 GLU A N 1
ATOM 752 C CA . GLU A 1 96 ? -46.633 -0.128 -64.458 1.00 63.86 97 GLU A CA 1
ATOM 753 C C . GLU A 1 96 ? -45.678 -0.058 -63.293 1.00 58.40 97 GLU A C 1
ATOM 754 O O . GLU A 1 96 ? -44.805 0.805 -63.198 1.00 59.05 97 GLU A O 1
ATOM 760 N N . VAL A 1 97 ? -45.913 -1.029 -62.411 1.00 52.13 98 VAL A N 1
ATOM 761 C CA . VAL A 1 97 ? -45.185 -1.271 -61.169 1.00 47.01 98 VAL A CA 1
ATOM 762 C C . VAL A 1 97 ? -43.844 -1.920 -61.502 1.00 42.90 98 VAL A C 1
ATOM 763 O O . VAL A 1 97 ? -43.806 -2.890 -62.288 1.00 41.33 98 VAL A O 1
ATOM 767 N N . PRO A 1 98 ? -42.748 -1.443 -60.919 1.00 41.65 99 PRO A N 1
ATOM 768 C CA . PRO A 1 98 ? -41.443 -2.048 -61.177 1.00 39.68 99 PRO A CA 1
ATOM 769 C C . PRO A 1 98 ? -41.327 -3.381 -60.465 1.00 35.65 99 PRO A C 1
ATOM 770 O O . PRO A 1 98 ? -42.085 -3.698 -59.548 1.00 33.39 99 PRO A O 1
ATOM 774 N N . THR A 1 99 ? -40.352 -4.168 -60.902 1.00 34.92 100 THR A N 1
ATOM 775 C CA . THR A 1 99 ? -39.948 -5.320 -60.114 1.00 34.54 100 THR A CA 1
ATOM 776 C C . THR A 1 99 ? -39.139 -4.862 -58.904 1.00 35.66 100 THR A C 1
ATOM 777 O O . THR A 1 99 ? -38.790 -3.681 -58.760 1.00 35.93 100 THR A O 1
ATOM 781 N N . ALA A 1 100 ? -38.861 -5.816 -58.014 1.00 36.41 101 ALA A N 1
ATOM 782 C CA . ALA A 1 100 ? -38.017 -5.550 -56.856 1.00 37.70 101 ALA A CA 1
ATOM 783 C C . ALA A 1 100 ? -36.545 -5.658 -57.247 1.00 37.71 101 ALA A C 1
ATOM 784 O O . ALA A 1 100 ? -35.701 -6.075 -56.441 1.00 35.93 101 ALA A O 1
ATOM 786 N N . HIS A 1 101 ? -36.231 -5.274 -58.482 1.00 39.10 102 HIS A N 1
ATOM 787 C CA . HIS A 1 101 ? -34.870 -5.314 -58.989 1.00 40.90 102 HIS A CA 1
ATOM 788 C C . HIS A 1 101 ? -34.335 -3.896 -58.984 1.00 41.55 102 HIS A C 1
ATOM 789 O O . HIS A 1 101 ? -34.924 -3.010 -59.612 1.00 44.31 102 HIS A O 1
ATOM 796 N N . GLY A 1 102 ? -33.231 -3.686 -58.264 1.00 41.54 103 GLY A N 1
ATOM 797 C CA . GLY A 1 102 ? -32.657 -2.370 -58.085 1.00 43.82 103 GLY A CA 1
ATOM 798 C C . GLY A 1 102 ? -32.637 -1.982 -56.620 1.00 43.85 103 GLY A C 1
ATOM 799 O O . GLY A 1 102 ? -32.587 -2.852 -55.741 1.00 42.48 103 GLY A O 1
ATOM 800 N N . ASP A 1 103 ? -32.742 -0.671 -56.377 1.00 44.81 104 ASP A N 1
ATOM 801 C CA . ASP A 1 103 ? -32.650 -0.085 -55.043 1.00 45.18 104 ASP A CA 1
ATOM 802 C C . ASP A 1 103 ? -33.336 1.276 -54.970 1.00 46.43 104 ASP A C 1
ATOM 803 O O . ASP A 1 103 ? -34.513 1.361 -54.614 1.00 45.47 104 ASP A O 1
ATOM 808 N N . SER A 1 104 ? -32.609 2.345 -55.309 1.00 49.08 105 SER A N 1
ATOM 809 C CA . SER A 1 104 ? -33.108 3.702 -55.082 1.00 50.92 105 SER A CA 1
ATOM 810 C C . SER A 1 104 ? -34.298 4.048 -55.975 1.00 52.05 105 SER A C 1
ATOM 811 O O . SER A 1 104 ? -35.179 4.812 -55.559 1.00 52.32 105 SER A O 1
ATOM 814 N N . ALA A 1 105 ? -34.337 3.528 -57.205 1.00 53.12 106 ALA A N 1
ATOM 815 C CA . ALA A 1 105 ? -35.507 3.740 -58.054 1.00 53.01 106 ALA A CA 1
ATOM 816 C C . ALA A 1 105 ? -36.759 3.138 -57.427 1.00 52.38 106 ALA A C 1
ATOM 817 O O . ALA A 1 105 ? -37.852 3.704 -57.543 1.00 52.22 106 ALA A O 1
ATOM 819 N N . LEU A 1 106 ? -36.617 1.987 -56.763 1.00 52.16 107 LEU A N 1
ATOM 820 C CA . LEU A 1 106 ? -37.757 1.353 -56.107 1.00 53.17 107 LEU A CA 1
ATOM 821 C C . LEU A 1 106 ? -38.256 2.197 -54.943 1.00 57.14 107 LEU A C 1
ATOM 822 O O . LEU A 1 106 ? -39.453 2.495 -54.844 1.00 57.95 107 LEU A O 1
ATOM 827 N N . ARG A 1 107 ? -37.345 2.566 -54.039 1.00 59.65 108 ARG A N 1
ATOM 828 C CA . ARG A 1 107 ? -37.646 3.510 -52.967 1.00 61.18 108 ARG A CA 1
ATOM 829 C C . ARG A 1 107 ? -38.307 4.777 -53.515 1.00 62.02 108 ARG A C 1
ATOM 830 O O . ARG A 1 107 ? -39.329 5.238 -52.991 1.00 61.99 108 ARG A O 1
ATOM 838 N N . ASN A 1 108 ? -37.726 5.360 -54.573 1.00 62.97 109 ASN A N 1
ATOM 839 C CA . ASN A 1 108 ? -38.276 6.592 -55.145 1.00 65.64 109 ASN A CA 1
ATOM 840 C C . ASN A 1 108 ? -39.656 6.371 -55.752 1.00 64.12 109 ASN A C 1
ATOM 841 O O . ASN A 1 108 ? -40.523 7.248 -55.666 1.00 63.38 109 ASN A O 1
ATOM 846 N N . TRP A 1 109 ? -39.873 5.217 -56.390 1.00 61.58 110 TRP A N 1
ATOM 847 C CA . TRP A 1 109 ? -41.178 4.933 -56.985 1.00 58.32 110 TRP A CA 1
ATOM 848 C C . TRP A 1 109 ? -42.290 5.019 -55.947 1.00 58.16 110 TRP A C 1
ATOM 849 O O . TRP A 1 109 ? -43.340 5.624 -56.198 1.00 59.09 110 TRP A O 1
ATOM 860 N N . PHE A 1 110 ? -42.071 4.437 -54.767 1.00 57.36 111 PHE A N 1
ATOM 861 C CA . PHE A 1 110 ? -43.078 4.507 -53.714 1.00 57.22 111 PHE A CA 1
ATOM 862 C C . PHE A 1 110 ? -43.230 5.925 -53.186 1.00 59.54 111 PHE A C 1
ATOM 863 O O . PHE A 1 110 ? -44.336 6.341 -52.818 1.00 58.89 111 PHE A O 1
ATOM 871 N N . ALA A 1 111 ? -42.131 6.680 -53.134 1.00 62.34 112 ALA A N 1
ATOM 872 C CA . ALA A 1 111 ? -42.217 8.057 -52.665 1.00 66.05 112 ALA A CA 1
ATOM 873 C C . ALA A 1 111 ? -43.083 8.901 -53.591 1.00 68.91 112 ALA A C 1
ATOM 874 O O . ALA A 1 111 ? -43.907 9.699 -53.127 1.00 70.63 112 ALA A O 1
ATOM 876 N N . GLU A 1 112 ? -42.937 8.707 -54.905 1.00 70.38 113 GLU A N 1
ATOM 877 C CA . GLU A 1 112 ? -43.689 9.497 -55.876 1.00 72.56 113 GLU A CA 1
ATOM 878 C C . GLU A 1 112 ? -45.097 8.944 -56.066 1.00 71.73 113 GLU A C 1
ATOM 879 O O . GLU A 1 112 ? -46.081 9.689 -55.993 1.00 70.64 113 GLU A O 1
ATOM 885 N N . GLN A 1 113 ? -45.217 7.636 -56.300 1.00 72.44 114 GLN A N 1
ATOM 886 C CA . GLN A 1 113 ? -46.525 7.059 -56.581 1.00 74.38 114 GLN A CA 1
ATOM 887 C C . GLN A 1 113 ? -47.396 6.908 -55.337 1.00 76.81 114 GLN A C 1
ATOM 888 O O . GLN A 1 113 ? -48.619 7.066 -55.432 1.00 80.10 114 GLN A O 1
ATOM 894 N N . ARG A 1 114 ? -46.804 6.613 -54.182 1.00 75.16 115 ARG A N 1
ATOM 895 C CA . ARG A 1 114 ? -47.547 6.386 -52.945 1.00 75.58 115 ARG A CA 1
ATOM 896 C C . ARG A 1 114 ? -48.771 5.486 -53.140 1.00 73.43 115 ARG A C 1
ATOM 897 O O . ARG A 1 114 ? -49.900 5.892 -52.839 1.00 74.66 115 ARG A O 1
ATOM 905 N N . PRO A 1 115 ? -48.585 4.248 -53.605 1.00 69.02 116 PRO A N 1
ATOM 906 C CA . PRO A 1 115 ? -49.742 3.424 -53.983 1.00 65.50 116 PRO A CA 1
ATOM 907 C C . PRO A 1 115 ? -50.521 2.940 -52.770 1.00 61.15 116 PRO A C 1
ATOM 908 O O . PRO A 1 115 ? -49.948 2.675 -51.709 1.00 60.48 116 PRO A O 1
ATOM 912 N N . VAL A 1 116 ? -51.845 2.851 -52.942 1.00 57.85 117 VAL A N 1
ATOM 913 C CA . VAL A 1 116 ? -52.735 2.172 -51.998 1.00 53.90 117 VAL A CA 1
ATOM 914 C C . VAL A 1 116 ? -52.476 0.675 -52.116 1.00 49.72 117 VAL A C 1
ATOM 915 O O . VAL A 1 116 ? -52.505 0.111 -53.221 1.00 49.52 117 VAL A O 1
ATOM 919 N N . GLY A 1 117 ? -52.206 0.007 -50.991 1.00 46.35 118 GLY A N 1
ATOM 920 C CA . GLY A 1 117 ? -51.873 -1.400 -51.122 1.00 44.03 118 GLY A CA 1
ATOM 921 C C . GLY A 1 117 ? -52.227 -2.264 -49.934 1.00 41.43 118 GLY A C 1
ATOM 922 O O . GLY A 1 117 ? -52.580 -1.786 -48.852 1.00 39.48 118 GLY A O 1
ATOM 923 N N . GLY A 1 118 ? -52.103 -3.562 -50.173 1.00 39.45 119 GLY A N 1
ATOM 924 C CA . GLY A 1 118 ? -52.381 -4.596 -49.196 1.00 37.58 119 GLY A CA 1
ATOM 925 C C . GLY A 1 118 ? -52.433 -5.932 -49.901 1.00 35.87 119 GLY A C 1
ATOM 926 O O . GLY A 1 118 ? -52.442 -6.012 -51.133 1.00 35.42 119 GLY A O 1
ATOM 927 N N . LEU A 1 119 ? -52.446 -6.996 -49.103 1.00 35.33 120 LEU A N 1
ATOM 928 C CA . LEU A 1 119 ? -52.469 -8.338 -49.677 1.00 35.23 120 LEU A 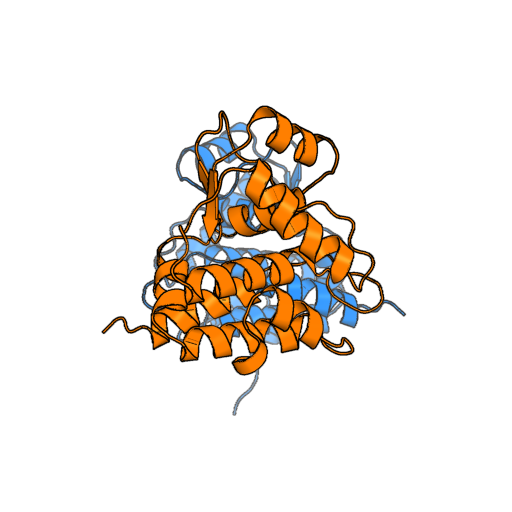CA 1
ATOM 929 C C . LEU A 1 119 ? -53.793 -8.570 -50.386 1.00 37.75 120 LEU A C 1
ATOM 930 O O . LEU A 1 119 ? -54.848 -8.147 -49.912 1.00 36.44 120 LEU A O 1
ATOM 935 N N . ALA A 1 120 ? -53.739 -9.266 -51.514 1.00 41.75 121 ALA A N 1
ATOM 936 C CA . ALA A 1 120 ? -54.923 -9.404 -52.357 1.00 47.74 121 ALA A CA 1
ATOM 937 C C . ALA A 1 120 ? -56.102 -10.043 -51.613 1.00 51.77 121 ALA A C 1
ATOM 938 O O . ALA A 1 120 ? -55.938 -10.935 -50.777 1.00 51.64 121 ALA A O 1
ATOM 940 N N . GLU A 1 121 ? -57.311 -9.584 -51.993 1.00 56.18 122 GLU A N 1
ATOM 941 C CA . GLU A 1 121 ? -58.572 -9.963 -51.346 1.00 58.54 122 GLU A CA 1
ATOM 942 C C . GLU A 1 121 ? -58.784 -11.451 -51.167 1.00 55.16 122 GLU A C 1
ATOM 943 O O . GLU A 1 121 ? -59.153 -11.860 -50.052 1.00 53.70 122 GLU A O 1
ATOM 949 N N . PRO A 1 122 ? -58.667 -12.298 -52.202 1.00 51.87 123 PRO A N 1
ATOM 950 C CA . PRO A 1 122 ? -59.031 -13.717 -52.000 1.00 48.94 123 PRO A CA 1
ATOM 951 C C . PRO A 1 122 ? -58.316 -14.264 -50.795 1.00 43.34 123 PRO A C 1
ATOM 952 O O . PRO A 1 122 ? -58.933 -14.927 -49.952 1.00 42.64 123 PRO A O 1
ATOM 956 N N . PHE A 1 123 ? -57.038 -13.930 -50.655 1.00 39.69 124 PHE A N 1
ATOM 957 C CA . PHE A 1 123 ? -56.229 -14.424 -49.554 1.00 37.37 124 PHE A CA 1
ATOM 958 C C . PHE A 1 123 ? -56.484 -13.638 -48.276 1.00 35.61 124 PHE A C 1
ATOM 959 O O . PHE A 1 123 ? -56.481 -14.229 -47.193 1.00 35.38 124 PHE A O 1
ATOM 967 N N . HIS A 1 124 ? -56.755 -12.334 -48.380 1.00 34.68 125 HIS A N 1
ATOM 968 C CA . HIS A 1 124 ? -57.1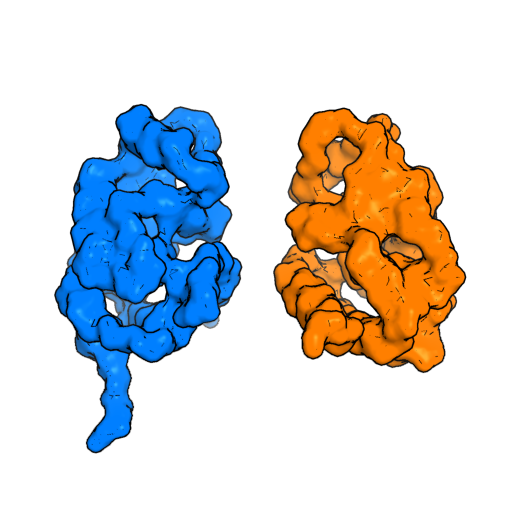14 -11.565 -47.194 1.00 33.82 125 HIS A CA 1
ATOM 969 C C . HIS A 1 124 ? -58.384 -12.104 -46.545 1.00 34.24 125 HIS A C 1
ATOM 970 O O . HIS A 1 124 ? -58.397 -12.413 -45.350 1.00 34.33 125 HIS A O 1
ATOM 977 N N . ASP A 1 125 ? -59.458 -12.244 -47.324 1.00 35.31 126 ASP A N 1
ATOM 978 C CA . ASP A 1 125 ? -60.713 -12.753 -46.782 1.00 36.01 126 ASP A CA 1
ATOM 979 C C . ASP A 1 125 ? -60.555 -14.184 -46.282 1.00 33.87 126 ASP A C 1
ATOM 980 O O . ASP A 1 125 ? -61.062 -14.539 -45.214 1.00 33.42 126 ASP A O 1
ATOM 985 N N . LEU A 1 126 ? -59.856 -15.018 -47.052 1.00 32.18 127 LEU A N 1
ATOM 986 C CA . LEU A 1 126 ? -59.570 -16.386 -46.635 1.00 30.50 127 LEU A CA 1
ATOM 987 C C . LEU A 1 126 ? -58.860 -16.417 -45.287 1.00 29.64 127 LEU A C 1
ATOM 988 O O . LEU A 1 126 ? -59.270 -17.139 -44.368 1.00 29.09 127 LEU A O 1
ATOM 993 N N . LEU A 1 127 ? -57.796 -15.624 -45.148 1.00 29.70 128 LEU A N 1
ATOM 994 C CA . LEU A 1 127 ? -57.050 -15.599 -43.894 1.00 30.51 128 LEU A CA 1
ATOM 995 C C . LEU A 1 127 ? -57.883 -15.018 -42.763 1.00 31.58 128 LEU A C 1
ATOM 996 O O . LEU A 1 127 ? -57.657 -15.352 -41.595 1.00 31.26 128 LEU A O 1
ATOM 1001 N N . HIS A 1 128 ? -58.850 -14.154 -43.076 1.00 33.32 129 HIS A N 1
ATOM 1002 C CA . HIS A 1 128 ? -59.679 -13.614 -42.002 1.00 35.76 129 HIS A CA 1
ATOM 1003 C C . HIS A 1 128 ? -60.603 -14.667 -41.398 1.00 37.65 129 HIS A C 1
ATOM 1004 O O . HIS A 1 128 ? -60.789 -14.702 -40.175 1.00 38.80 129 HIS A O 1
ATOM 1011 N N . ARG A 1 129 ? -61.172 -15.545 -42.221 1.00 35.58 130 ARG A N 1
ATOM 1012 C CA . ARG A 1 129 ? -62.197 -16.460 -41.743 1.00 34.90 130 ARG A CA 1
ATOM 1013 C C . ARG A 1 129 ? -61.697 -17.875 -41.491 1.00 35.15 130 ARG A C 1
ATOM 1014 O O . ARG A 1 129 ? -62.395 -18.643 -40.819 1.00 36.39 130 ARG A O 1
ATOM 1022 N N . SER A 1 130 ? -60.508 -18.238 -41.973 1.00 34.41 131 SER A N 1
ATOM 1023 C CA . SER A 1 130 ? -60.012 -19.604 -41.854 1.00 34.45 131 SER A CA 1
ATOM 1024 C C . SER A 1 130 ? -58.764 -19.616 -40.975 1.00 34.69 131 SER A C 1
ATOM 1025 O O . SER A 1 130 ? -57.673 -19.223 -41.409 1.00 33.02 131 SER A O 1
ATOM 1028 N N . GLY A 1 131 ? -58.939 -20.065 -39.726 1.00 35.92 132 GLY A N 1
ATOM 1029 C CA . GLY A 1 131 ? -57.789 -20.328 -38.881 1.00 36.64 132 GLY A CA 1
ATOM 1030 C C . GLY A 1 131 ? -56.866 -21.364 -39.498 1.00 38.83 132 GLY A C 1
ATOM 1031 O O . GLY A 1 131 ? -55.642 -21.269 -39.374 1.00 38.34 132 GLY A O 1
ATOM 1032 N N . HIS A 1 132 ? -57.444 -22.362 -40.181 1.00 42.13 133 HIS A N 1
ATOM 1033 C CA . HIS A 1 132 ? -56.644 -23.377 -40.866 1.00 44.43 133 HIS A CA 1
ATOM 1034 C C . HIS A 1 132 ? -55.641 -22.757 -41.832 1.00 40.61 133 HIS A C 1
ATOM 1035 O O . HIS A 1 132 ? -54.452 -23.085 -41.809 1.00 40.05 133 HIS A O 1
ATOM 1042 N N . SER A 1 133 ? -56.111 -21.844 -42.678 1.00 38.16 134 SER A N 1
ATOM 1043 C CA . SER A 1 133 ? -55.231 -21.215 -43.658 1.00 35.14 134 SER A CA 1
ATOM 1044 C C . SER A 1 133 ? -54.133 -20.406 -42.984 1.00 32.88 134 SER A C 1
ATOM 1045 O O . SER A 1 133 ? -52.977 -20.443 -43.418 1.00 31.84 134 SER A O 1
ATOM 1048 N N . ARG A 1 134 ? -54.481 -19.670 -41.923 1.00 31.68 135 ARG A N 1
ATOM 1049 C CA . ARG A 1 134 ? -53.497 -18.870 -41.193 1.00 30.18 135 ARG A CA 1
ATOM 1050 C C . ARG A 1 134 ? -52.402 -19.748 -40.594 1.00 29.51 135 ARG A C 1
ATOM 1051 O O . ARG A 1 134 ? -51.212 -19.489 -40.792 1.00 29.09 135 ARG A O 1
ATOM 1059 N N . VAL A 1 135 ? -52.795 -20.809 -39.873 1.00 30.24 136 VAL A N 1
ATOM 1060 C CA . VAL A 1 135 ? -51.832 -21.741 -39.285 1.00 31.31 136 VAL A CA 1
ATOM 1061 C C . VAL A 1 135 ? -50.943 -22.342 -40.356 1.00 32.56 136 VAL A C 1
ATOM 1062 O O . VAL A 1 135 ? -49.711 -22.350 -40.236 1.00 31.74 136 VAL A O 1
ATOM 1066 N N . SER A 1 136 ? -51.558 -22.849 -41.424 1.00 34.25 137 SER A N 1
ATOM 1067 C CA . SER A 1 136 ? -50.801 -23.473 -42.504 1.00 34.66 137 SER A CA 1
ATOM 1068 C C . SER A 1 136 ? -49.786 -22.509 -43.119 1.00 33.74 137 SER A C 1
ATOM 1069 O O . SER A 1 136 ? -48.628 -22.877 -43.346 1.00 33.30 137 SER A O 1
ATOM 1072 N N . VAL A 1 137 ? -50.207 -21.279 -43.429 1.00 33.08 138 VAL A N 1
ATOM 1073 C CA . VAL A 1 137 ? -49.277 -20.341 -44.047 1.00 31.58 138 VAL A CA 1
ATOM 1074 C C . VAL A 1 137 ? -48.216 -19.875 -43.053 1.00 31.04 138 VAL A C 1
ATOM 1075 O O . VAL A 1 137 ? -47.048 -19.710 -43.426 1.00 31.34 138 VAL A O 1
ATOM 1079 N N . ILE A 1 138 ? -48.578 -19.668 -41.785 1.00 30.31 139 ILE A N 1
ATOM 1080 C CA . ILE A 1 138 ? -47.564 -19.289 -40.811 1.00 30.76 139 ILE A CA 1
ATOM 1081 C C . ILE A 1 138 ? -46.506 -20.378 -40.717 1.00 34.22 139 ILE A C 1
ATOM 1082 O O . ILE A 1 138 ? -45.303 -20.092 -40.699 1.00 34.33 139 ILE A O 1
ATOM 1087 N N . GLU A 1 139 ? -46.933 -21.646 -40.684 1.00 37.41 140 GLU A N 1
ATOM 1088 C CA . GLU A 1 139 ? -45.968 -22.720 -40.499 1.00 40.11 140 GLU A CA 1
ATOM 1089 C C . GLU A 1 139 ? -45.101 -22.905 -41.732 1.00 37.96 140 GLU A C 1
ATOM 1090 O O . GLU A 1 139 ? -43.914 -23.225 -41.611 1.00 37.60 140 GLU A O 1
ATOM 1096 N N . ALA A 1 140 ? -45.645 -22.640 -42.921 1.00 36.95 141 ALA A N 1
ATOM 1097 C CA . ALA A 1 140 ? -44.807 -22.675 -44.113 1.00 36.36 141 ALA A CA 1
ATOM 1098 C C . ALA A 1 140 ? -43.775 -21.563 -44.080 1.00 35.49 141 ALA A C 1
ATOM 1099 O O . ALA A 1 140 ? -42.616 -21.765 -44.469 1.00 35.78 141 ALA A O 1
ATOM 1101 N N . LEU A 1 141 ? -44.174 -20.389 -43.581 1.00 33.86 142 LEU A N 1
ATOM 1102 C CA . LEU A 1 141 ? -43.262 -19.250 -43.534 1.00 32.68 142 LEU A CA 1
ATOM 1103 C C . LEU A 1 141 ? -42.190 -19.453 -42.470 1.00 33.24 142 LEU A C 1
ATOM 1104 O O . LEU A 1 141 ? -41.011 -19.148 -42.701 1.00 33.48 142 LEU A O 1
ATOM 1109 N N . LEU A 1 142 ? -42.577 -19.978 -41.299 1.00 34.83 143 LEU A N 1
ATOM 1110 C CA . LEU A 1 142 ? -41.612 -20.151 -40.217 1.00 36.53 143 LEU A CA 1
ATOM 1111 C C . LEU A 1 142 ? -40.617 -21.248 -40.554 1.00 38.19 143 LEU A C 1
ATOM 1112 O O . LEU A 1 142 ? -39.415 -21.101 -40.303 1.00 39.16 143 LEU A O 1
ATOM 1117 N N . THR A 1 143 ? -41.105 -22.343 -41.141 1.00 38.43 144 THR A N 1
ATOM 1118 C CA . THR A 1 143 ? -40.236 -23.422 -41.612 1.00 38.97 144 THR A CA 1
ATOM 1119 C C . THR A 1 143 ? -39.209 -22.921 -42.621 1.00 37.87 144 THR A C 1
ATOM 1120 O O . THR A 1 143 ? -38.007 -23.189 -42.491 1.00 38.69 144 THR A O 1
ATOM 1124 N N . THR A 1 144 ? -39.680 -22.267 -43.681 1.00 36.95 145 THR A N 1
ATOM 1125 C CA . THR A 1 144 ? -38.795 -21.898 -44.774 1.00 37.77 145 THR A CA 1
ATOM 1126 C C . THR A 1 144 ? -37.874 -20.754 -44.384 1.00 37.83 145 THR A C 1
ATOM 1127 O O . THR A 1 144 ? -36.693 -20.748 -44.750 1.00 38.00 145 THR A O 1
ATOM 1131 N N . TYR A 1 145 ? -38.393 -19.773 -43.650 1.00 37.25 146 TYR A N 1
ATOM 1132 C CA . TYR A 1 145 ? -37.655 -18.531 -43.467 1.00 34.79 146 TYR A CA 1
ATOM 1133 C C . TYR A 1 145 ? -36.998 -18.408 -42.113 1.00 34.82 146 TYR A C 1
ATOM 1134 O O . TYR A 1 145 ? -36.034 -17.645 -41.995 1.00 35.00 146 TYR A O 1
ATOM 1143 N N . PHE A 1 146 ? -37.482 -19.122 -41.094 1.00 34.59 147 PHE A N 1
ATOM 1144 C CA . PHE A 1 146 ? -37.005 -18.877 -39.740 1.00 35.77 147 PHE A CA 1
ATOM 1145 C C . PHE A 1 146 ? -36.341 -20.089 -39.092 1.00 37.35 147 PHE A C 1
ATOM 1146 O O . PHE A 1 146 ? -36.217 -20.140 -37.862 1.00 38.40 147 PHE A O 1
ATOM 1154 N N . ALA A 1 147 ? -35.888 -21.049 -39.888 1.00 38.09 148 ALA A N 1
ATOM 1155 C CA . ALA A 1 147 ? -35.002 -22.089 -39.386 1.00 40.21 148 ALA A CA 1
ATOM 1156 C C . ALA A 1 147 ? -33.779 -21.466 -38.726 1.00 42.22 148 ALA A C 1
ATOM 1157 O O . ALA A 1 147 ? -33.052 -20.689 -39.354 1.00 42.98 148 ALA A O 1
ATOM 1159 N N . GLY A 1 148 ? -33.559 -21.799 -37.455 1.00 44.18 149 GLY A N 1
ATOM 1160 C CA . GLY A 1 148 ? -32.444 -21.258 -36.709 1.00 46.46 149 GLY A CA 1
ATOM 1161 C C . GLY A 1 148 ? -32.693 -19.889 -36.123 1.00 47.86 149 GLY A C 1
ATOM 1162 O O . GLY A 1 148 ? -31.785 -19.314 -35.507 1.00 49.05 149 GLY A O 1
ATOM 1163 N N . LEU A 1 149 ? -33.897 -19.358 -36.275 1.00 47.30 150 LEU A N 1
ATOM 1164 C CA . LEU A 1 149 ? -34.258 -18.053 -35.757 1.00 46.62 150 LEU A CA 1
ATOM 1165 C C . LEU A 1 149 ? -35.384 -18.212 -34.753 1.00 46.01 150 LEU A C 1
ATOM 1166 O O . LEU A 1 149 ? -36.162 -19.169 -34.820 1.00 45.50 150 LEU A O 1
ATOM 1171 N N . ASP A 1 150 ? -35.444 -17.277 -33.802 1.00 46.15 151 ASP A N 1
ATOM 1172 C CA . ASP A 1 150 ? -36.541 -17.212 -32.844 1.00 45.76 151 ASP A CA 1
ATOM 1173 C C . ASP A 1 150 ? -37.646 -16.387 -33.475 1.00 42.77 151 ASP A C 1
ATOM 1174 O O . ASP A 1 150 ? -37.456 -15.184 -33.689 1.00 42.14 151 ASP A O 1
ATOM 1179 N N . PRO A 1 151 ? -38.785 -16.984 -33.828 1.00 40.46 152 PRO A N 1
ATOM 1180 C CA . PRO A 1 151 ? -39.873 -16.226 -34.457 1.00 38.03 152 PRO A CA 1
ATOM 1181 C C . PRO A 1 151 ? -40.824 -15.566 -33.468 1.00 36.91 152 PRO A C 1
ATOM 1182 O O . PRO A 1 151 ? -41.701 -14.802 -33.897 1.00 35.26 152 PRO A O 1
ATOM 1186 N N . VAL A 1 152 ? -40.704 -15.853 -32.172 1.00 37.11 153 VAL A N 1
ATOM 1187 C CA . VAL A 1 152 ? -41.752 -15.441 -31.240 1.00 38.16 153 VAL A CA 1
ATOM 1188 C C . VAL A 1 152 ? -41.958 -13.935 -31.216 1.00 40.22 153 VAL A C 1
ATOM 1189 O O . VAL A 1 152 ? -43.110 -13.494 -31.384 1.00 40.93 153 VAL A O 1
ATOM 1193 N N . PRO A 1 153 ? -40.931 -13.090 -31.051 1.00 40.75 154 PRO A N 1
ATOM 1194 C CA . PRO A 1 153 ? -41.200 -11.643 -31.024 1.00 40.29 154 PRO A CA 1
ATOM 1195 C C . PRO A 1 153 ? -41.934 -11.126 -32.249 1.00 38.77 154 PRO A C 1
ATOM 1196 O O . PRO A 1 153 ? -42.744 -10.203 -32.108 1.00 39.45 154 PRO A O 1
ATOM 1200 N N . LEU A 1 154 ? -41.703 -11.694 -33.443 1.00 36.39 155 LEU A N 1
ATOM 1201 C CA . LEU A 1 154 ? -42.466 -11.248 -34.614 1.00 33.60 155 LEU A CA 1
ATOM 1202 C C . LEU A 1 154 ? -43.861 -11.870 -34.644 1.00 33.14 155 LEU A C 1
ATOM 1203 O O . LEU A 1 154 ? -44.799 -11.255 -35.160 1.00 33.93 155 LEU A O 1
ATOM 1208 N N . LEU A 1 155 ? -44.028 -13.078 -34.099 1.00 33.57 156 LEU A N 1
ATOM 1209 C CA . LEU A 1 155 ? -45.378 -13.593 -33.896 1.00 35.33 156 LEU A CA 1
ATOM 1210 C C . LEU A 1 155 ? -46.180 -12.724 -32.930 1.00 37.82 156 LEU A C 1
ATOM 1211 O O . LEU A 1 155 ? -47.416 -12.654 -33.038 1.00 36.98 156 LEU A O 1
ATOM 1216 N N . GLU A 1 156 ? -45.509 -12.039 -31.994 1.00 40.82 157 GLU A N 1
ATOM 1217 C CA . GLU A 1 156 ? -46.261 -11.196 -31.071 1.00 43.27 157 GLU A CA 1
ATOM 1218 C C . GLU A 1 156 ? -46.598 -9.848 -31.686 1.00 41.87 157 GLU A C 1
ATOM 1219 O O . GLU A 1 156 ? -47.680 -9.302 -31.421 1.00 40.56 157 GLU A O 1
ATOM 1225 N N . ASP A 1 157 ? -45.716 -9.316 -32.534 1.00 41.76 158 ASP A N 1
ATOM 1226 C CA . ASP A 1 157 ? -46.008 -8.052 -33.199 1.00 40.36 158 ASP A CA 1
ATOM 1227 C C . ASP A 1 157 ? -47.082 -8.192 -34.267 1.00 37.80 158 ASP A C 1
ATOM 1228 O O . ASP A 1 157 ? -47.685 -7.188 -34.658 1.00 37.22 158 ASP A O 1
ATOM 1233 N N . THR A 1 158 ? -47.326 -9.406 -34.757 1.00 35.44 159 THR A N 1
ATOM 1234 C CA . THR A 1 158 ? -48.376 -9.654 -35.728 1.00 32.67 159 THR A CA 1
ATOM 1235 C C . THR A 1 158 ? -49.629 -10.268 -35.111 1.00 31.38 159 THR A C 1
ATOM 1236 O O . THR A 1 158 ? -50.601 -10.511 -35.833 1.00 30.09 159 THR A O 1
ATOM 1240 N N . GLY A 1 159 ? -49.633 -10.527 -33.802 1.00 31.59 160 GLY A N 1
ATOM 1241 C CA . GLY A 1 159 ? -50.784 -11.167 -33.174 1.00 31.36 160 GLY A CA 1
ATOM 1242 C C . GLY A 1 159 ? -51.029 -12.601 -33.609 1.00 31.49 160 GLY A C 1
ATOM 1243 O O . GLY A 1 159 ? -52.184 -13.019 -33.727 1.00 32.00 160 GLY A O 1
ATOM 1244 N N . LEU A 1 160 ? -49.967 -13.365 -33.864 1.00 30.70 161 LEU A N 1
ATOM 1245 C CA . LEU A 1 160 ? -50.083 -14.724 -34.382 1.00 30.77 161 LEU A CA 1
ATOM 1246 C C . LEU A 1 160 ? -49.416 -15.768 -33.509 1.00 31.44 161 LEU A C 1
ATOM 1247 O O . LEU A 1 160 ? -49.233 -16.898 -33.971 1.00 30.84 161 LEU A O 1
ATOM 1252 N N . TYR A 1 161 ? -48.997 -15.421 -32.292 1.00 32.27 162 TYR A N 1
ATOM 1253 C CA . TYR A 1 161 ? -48.217 -16.372 -31.518 1.00 33.70 162 TYR A CA 1
ATOM 1254 C C . TYR A 1 161 ? -48.999 -17.665 -31.322 1.00 35.82 162 TYR A C 1
ATOM 1255 O O . TYR A 1 161 ? -48.465 -18.766 -31.513 1.00 35.27 162 TYR A O 1
ATOM 1264 N N . ASP A 1 162 ? -50.268 -17.550 -30.916 1.00 37.95 163 ASP A N 1
ATOM 1265 C CA . ASP A 1 162 ? -51.067 -18.735 -30.638 1.00 40.06 163 ASP A CA 1
ATOM 1266 C C . ASP A 1 162 ? -51.309 -19.580 -31.881 1.00 40.10 163 ASP A C 1
ATOM 1267 O O . ASP A 1 162 ? -51.676 -20.747 -31.752 1.00 40.32 163 ASP A O 1
ATOM 1272 N N . GLU A 1 163 ? -51.088 -19.046 -33.071 1.00 38.48 164 GLU A N 1
ATOM 1273 C CA . GLU A 1 163 ? -51.230 -19.812 -34.298 1.00 38.60 164 GLU A CA 1
ATOM 1274 C C . GLU A 1 163 ? -49.893 -20.162 -34.940 1.00 38.53 164 GLU A C 1
ATOM 1275 O O . GLU A 1 163 ? -49.853 -21.007 -35.851 1.00 36.39 164 GLU A O 1
ATOM 1281 N N . GLY A 1 164 ? -48.808 -19.529 -34.507 1.00 39.05 165 GLY A N 1
ATOM 1282 C CA . GLY A 1 164 ? -47.494 -19.818 -35.042 1.00 39.96 165 GLY A CA 1
ATOM 1283 C C . GLY A 1 164 ? -46.702 -20.719 -34.123 1.00 42.39 165 GLY A C 1
ATOM 1284 O O . GLY A 1 164 ? -45.741 -21.360 -34.540 1.00 43.27 165 GLY A O 1
ATOM 1285 N N . HIS A 1 165 ? -47.101 -20.795 -32.859 1.00 44.71 166 HIS A N 1
ATOM 1286 C CA . HIS A 1 165 ? -46.362 -21.602 -31.891 1.00 46.27 166 HIS A CA 1
ATOM 1287 C C . HIS A 1 165 ? -46.963 -22.999 -31.829 1.00 47.00 166 HIS A C 1
ATOM 1288 O O . HIS A 1 165 ? -48.011 -23.220 -31.211 1.00 45.67 166 HIS A O 1
ATOM 1295 N N . HIS A 1 166 ? -46.279 -23.944 -32.462 1.00 49.40 167 HIS A N 1
ATOM 1296 C CA . HIS A 1 166 ? -46.617 -25.348 -32.322 1.00 51.82 167 HIS A CA 1
ATOM 1297 C C . HIS A 1 166 ? -45.957 -25.898 -31.067 1.00 54.08 167 HIS A C 1
ATOM 1298 O O . HIS A 1 166 ? -44.847 -25.495 -30.707 1.00 51.55 167 HIS A O 1
ATOM 1305 N N . HIS A 1 167 ? -46.665 -26.795 -30.383 1.00 56.91 168 HIS A N 1
ATOM 1306 C CA . HIS A 1 167 ? -46.184 -27.392 -29.149 1.00 59.60 168 HIS A CA 1
ATOM 1307 C C . HIS A 1 167 ? -45.344 -28.625 -29.452 1.00 61.98 168 HIS A C 1
ATOM 1308 O O . HIS A 1 167 ? -45.719 -29.456 -30.283 1.00 62.18 168 HIS A O 1
ATOM 1315 N N . HIS A 1 168 ? -44.199 -28.739 -28.771 1.00 64.00 169 HIS A N 1
ATOM 1316 C CA . HIS A 1 168 ? -43.261 -29.829 -29.021 1.00 65.93 169 HIS A CA 1
ATOM 1317 C C . HIS A 1 168 ? -42.747 -30.454 -27.729 1.00 67.91 169 HIS A C 1
ATOM 1318 O O . HIS A 1 168 ? -41.733 -31.159 -27.751 1.00 68.88 169 HIS A O 1
ATOM 1325 N N . HIS A 1 169 ? -43.421 -30.214 -26.608 1.00 68.98 170 HIS A N 1
ATOM 1326 C CA . HIS A 1 169 ? -43.004 -30.787 -25.328 1.00 72.33 170 HIS A CA 1
ATOM 1327 C C . HIS A 1 169 ? -44.194 -31.329 -24.542 1.00 74.72 170 HIS A C 1
ATOM 1328 O O . HIS A 1 169 ? -44.076 -31.627 -23.357 1.00 76.89 170 HIS A O 1
ATOM 1734 N N . PRO D 1 1 ? -15.070 -29.847 -54.685 1.00 47.29 2 PRO B N 1
ATOM 1735 C CA . PRO D 1 1 ? -15.262 -28.643 -55.498 1.00 46.05 2 PRO B CA 1
ATOM 1736 C C . PRO D 1 1 ? -16.506 -28.715 -56.361 1.00 44.20 2 PRO B C 1
ATOM 1737 O O . PRO D 1 1 ? -17.300 -29.645 -56.237 1.00 44.21 2 PRO B O 1
ATOM 1741 N N . LEU D 1 2 ? -16.651 -27.735 -57.247 1.00 43.91 3 LEU B N 1
ATOM 1742 C CA . LEU D 1 2 ? -17.757 -27.720 -58.199 1.00 44.45 3 LEU B CA 1
ATOM 1743 C C . LEU D 1 2 ? -17.557 -28.829 -59.226 1.00 46.26 3 LEU B C 1
ATOM 1744 O O . LEU D 1 2 ? -16.685 -28.730 -60.096 1.00 43.98 3 LEU B O 1
ATOM 1749 N N . THR D 1 3 ? -18.357 -29.886 -59.115 1.00 43.99 4 THR B N 1
ATOM 1750 C CA . THR D 1 3 ? -18.275 -31.054 -59.969 1.00 43.02 4 THR B CA 1
ATOM 1751 C C . THR D 1 3 ? -19.440 -31.044 -60.949 1.00 41.50 4 THR B C 1
ATOM 1752 O O . THR D 1 3 ? -20.385 -30.261 -60.824 1.00 40.01 4 THR B O 1
ATOM 1756 N N . ASP D 1 4 ? -19.369 -31.956 -61.924 1.00 42.07 5 ASP B N 1
ATOM 1757 C CA . ASP D 1 4 ? -20.499 -32.162 -62.821 1.00 41.92 5 ASP B CA 1
ATOM 1758 C C . ASP D 1 4 ? -21.733 -32.618 -62.062 1.00 41.48 5 ASP B C 1
ATOM 1759 O O . ASP D 1 4 ? -22.854 -32.308 -62.468 1.00 40.26 5 ASP B O 1
ATOM 1764 N N . THR D 1 5 ? -21.552 -33.326 -60.948 1.00 42.43 6 THR B N 1
ATOM 1765 C CA . THR D 1 5 ? -22.703 -33.679 -60.135 1.00 43.48 6 THR B CA 1
ATOM 1766 C C . THR D 1 5 ? -23.435 -32.423 -59.687 1.00 42.78 6 THR B C 1
ATOM 1767 O O . THR D 1 5 ? -24.638 -32.293 -59.919 1.00 40.52 6 THR B O 1
ATOM 1771 N N . ASP D 1 6 ? -22.703 -31.439 -59.140 1.00 43.79 7 ASP B N 1
ATOM 1772 C CA . ASP D 1 6 ? -23.346 -30.202 -58.690 1.00 42.18 7 ASP B CA 1
ATOM 1773 C C . ASP D 1 6 ? -23.938 -29.424 -59.856 1.00 38.78 7 ASP B C 1
ATOM 1774 O O . ASP D 1 6 ? -25.073 -28.944 -59.773 1.00 38.02 7 ASP B O 1
ATOM 1779 N N . ARG D 1 7 ? -23.191 -29.297 -60.954 1.00 37.43 8 ARG B N 1
ATOM 1780 C CA . ARG D 1 7 ? -23.717 -28.654 -62.158 1.00 35.85 8 ARG B CA 1
ATOM 1781 C C . ARG D 1 7 ? -25.004 -29.325 -62.617 1.00 33.35 8 ARG B C 1
ATOM 1782 O O . ARG D 1 7 ? -25.928 -28.662 -63.105 1.00 31.10 8 ARG B O 1
ATOM 1790 N N . SER D 1 8 ? -25.072 -30.650 -62.475 1.00 33.23 9 SER B N 1
ATOM 1791 C CA . SER D 1 8 ? -26.248 -31.374 -62.919 1.00 33.11 9 SER B CA 1
ATOM 1792 C C . SER D 1 8 ? -27.411 -31.168 -61.957 1.00 35.68 9 SER B C 1
ATOM 1793 O O . SER D 1 8 ? -28.564 -31.077 -62.387 1.00 35.08 9 SER B O 1
ATOM 1796 N N . GLU D 1 9 ? -27.151 -31.110 -60.653 1.00 39.36 10 GLU B N 1
ATOM 1797 C CA . GLU D 1 9 ? -28.255 -30.780 -59.755 1.00 41.97 10 GLU B CA 1
ATOM 1798 C C . GLU D 1 9 ? -28.721 -29.348 -59.957 1.00 40.78 10 GLU B C 1
ATOM 1799 O O . GLU D 1 9 ? -29.925 -29.077 -59.904 1.00 38.28 10 GLU B O 1
ATOM 1805 N N . ASP D 1 10 ? -27.788 -28.424 -60.212 1.00 42.18 11 ASP B N 1
ATOM 1806 C CA . ASP D 1 10 ? -28.169 -27.052 -60.522 1.00 42.92 11 ASP B CA 1
ATOM 1807 C C . ASP D 1 10 ? -29.085 -27.018 -61.738 1.00 41.77 11 ASP B C 1
ATOM 1808 O O . ASP D 1 10 ? -30.188 -26.458 -61.682 1.00 40.11 11 ASP B O 1
ATOM 1813 N N . PHE D 1 11 ? -28.653 -27.647 -62.839 1.00 40.59 12 PHE B N 1
ATOM 1814 C CA . PHE D 1 11 ? -29.470 -27.717 -64.041 1.00 39.64 12 PHE B CA 1
ATOM 1815 C C . PHE D 1 11 ? -30.830 -28.333 -63.741 1.00 40.22 12 PHE B C 1
ATOM 1816 O O . PHE D 1 11 ? -31.872 -27.808 -64.156 1.00 39.94 12 PHE B O 1
ATOM 1824 N N . LEU D 1 12 ? -30.834 -29.442 -62.993 1.00 41.16 13 LEU B N 1
ATOM 1825 C CA . LEU D 1 12 ? -32.054 -30.211 -62.771 1.00 41.65 13 LEU B CA 1
ATOM 1826 C C . LEU D 1 12 ? -33.089 -29.441 -61.960 1.00 41.46 13 LEU B C 1
ATOM 1827 O O . LEU D 1 12 ? -34.293 -29.560 -62.220 1.00 41.46 13 LEU B O 1
ATOM 1832 N N . ARG D 1 13 ? -32.657 -28.678 -60.950 1.00 41.00 14 ARG B N 1
ATOM 1833 C CA . ARG D 1 13 ? -33.619 -27.875 -60.190 1.00 39.78 14 ARG B CA 1
ATOM 1834 C C . ARG D 1 13 ? -34.105 -26.679 -61.003 1.00 37.87 14 ARG B C 1
ATOM 1835 O O . ARG D 1 13 ? -35.230 -26.202 -60.799 1.00 36.58 14 ARG B O 1
ATOM 1843 N N . ARG D 1 14 ? -33.257 -26.147 -61.888 1.00 37.72 15 ARG B N 1
ATOM 1844 C CA . ARG D 1 14 ? -33.715 -25.121 -62.819 1.00 36.55 15 ARG B CA 1
ATOM 1845 C C . ARG D 1 14 ? -34.720 -25.688 -63.817 1.00 35.76 15 ARG B C 1
ATOM 1846 O O . ARG D 1 14 ? -35.684 -25.007 -64.183 1.00 34.79 15 ARG B O 1
ATOM 1854 N N . VAL D 1 15 ? -34.505 -26.921 -64.283 1.00 35.94 16 VAL B N 1
ATOM 1855 C CA . VAL D 1 15 ? -35.449 -27.547 -65.211 1.00 36.81 16 VAL B CA 1
ATOM 1856 C C . VAL D 1 15 ? -36.746 -27.902 -64.497 1.00 38.71 16 VAL B C 1
ATOM 1857 O O . VAL D 1 15 ? -37.848 -27.653 -65.003 1.00 38.25 16 VAL B O 1
ATOM 1861 N N . ARG D 1 16 ? -36.637 -28.508 -63.319 1.00 42.70 17 ARG B N 1
ATOM 1862 C CA . ARG D 1 16 ? -37.836 -28.821 -62.555 1.00 46.57 17 ARG B CA 1
ATOM 1863 C C . ARG D 1 16 ? -38.564 -27.544 -62.139 1.00 45.99 17 ARG B C 1
ATOM 1864 O O . ARG D 1 16 ? -39.789 -27.550 -61.963 1.00 46.30 17 ARG B O 1
ATOM 1872 N N . GLY D 1 17 ? -37.833 -26.437 -62.010 1.00 44.80 18 GLY B N 1
ATOM 1873 C CA . GLY D 1 17 ? -38.421 -25.149 -61.692 1.00 43.98 18 GLY B CA 1
ATOM 1874 C C . GLY D 1 17 ? -39.149 -24.488 -62.842 1.00 42.96 18 GLY B C 1
ATOM 1875 O O . GLY D 1 17 ? -39.718 -23.409 -62.647 1.00 43.03 18 GLY B O 1
ATOM 1876 N N . LEU D 1 18 ? -39.096 -25.066 -64.040 1.00 41.52 19 LEU B N 1
ATOM 1877 C CA . LEU D 1 18 ? -39.857 -24.522 -65.157 1.00 39.57 19 LEU B CA 1
ATOM 1878 C C . LEU D 1 18 ? -41.353 -24.695 -64.927 1.00 39.88 19 LEU B C 1
ATOM 1879 O O . LEU D 1 18 ? -41.797 -25.579 -64.196 1.00 42.09 19 LEU B O 1
ATOM 1884 N N . LYS D 1 19 ? -42.137 -23.839 -65.572 1.00 38.51 20 LYS B N 1
ATOM 1885 C CA . LYS D 1 19 ? -43.587 -23.892 -65.444 1.00 39.36 20 LYS B CA 1
ATOM 1886 C C . LYS D 1 19 ? -44.191 -24.022 -66.839 1.00 39.69 20 LYS B C 1
ATOM 1887 O O . LYS D 1 19 ? -44.446 -23.027 -67.519 1.00 39.88 20 LYS B O 1
ATOM 1893 N N . ALA D 1 20 ? -44.421 -25.260 -67.262 1.00 39.56 21 ALA B N 1
ATOM 1894 C CA . ALA D 1 20 ? -45.070 -25.508 -68.543 1.00 40.48 21 ALA B CA 1
ATOM 1895 C C . ALA D 1 20 ? -46.564 -25.190 -68.475 1.00 39.93 21 ALA B C 1
ATOM 1896 O O . ALA D 1 20 ? -47.213 -25.330 -67.429 1.00 36.98 21 ALA B O 1
ATOM 1898 N N . ALA D 1 21 ? -47.106 -24.738 -69.606 1.00 42.37 22 ALA B N 1
ATOM 1899 C CA . ALA D 1 21 ? -48.552 -24.678 -69.761 1.00 45.24 22 ALA B CA 1
ATOM 1900 C C . ALA D 1 21 ? -49.156 -26.067 -69.577 1.00 46.75 22 ALA B C 1
ATOM 1901 O O . ALA D 1 21 ? -48.540 -27.085 -69.905 1.00 45.58 22 ALA B O 1
ATOM 1903 N N . ARG D 1 22 ? -50.385 -26.098 -69.067 1.00 49.73 23 ARG B N 1
ATOM 1904 C CA . ARG D 1 22 ? -51.045 -27.324 -68.634 1.00 52.97 23 ARG B CA 1
ATOM 1905 C C . ARG D 1 22 ? -52.280 -27.612 -69.481 1.00 57.29 23 ARG B C 1
ATOM 1906 O O . ARG D 1 22 ? -53.064 -26.707 -69.783 1.00 60.69 23 ARG B O 1
ATOM 1914 N N . THR D 1 23 ? -52.436 -28.878 -69.876 1.00 59.25 24 THR B N 1
ATOM 1915 C CA . THR D 1 23 ? -53.625 -29.385 -70.548 1.00 62.95 24 THR B CA 1
ATOM 1916 C C . THR D 1 23 ? -54.496 -30.185 -69.579 1.00 66.98 24 THR B C 1
ATOM 1917 O O . THR D 1 23 ? -54.236 -30.265 -68.378 1.00 68.30 24 THR B O 1
ATOM 1921 N N . ALA D 1 24 ? -55.532 -30.820 -70.130 1.00 69.22 25 ALA B N 1
ATOM 1922 C CA . ALA D 1 24 ? -56.441 -31.623 -69.311 1.00 72.07 25 ALA B CA 1
ATOM 1923 C C . ALA D 1 24 ? -55.764 -32.850 -68.712 1.00 74.59 25 ALA B C 1
ATOM 1924 O O . ALA D 1 24 ? -56.051 -33.224 -67.568 1.00 74.65 25 ALA B O 1
ATOM 1926 N N . ASN D 1 25 ? -54.860 -33.499 -69.453 1.00 77.87 26 ASN B N 1
ATOM 1927 C CA . ASN D 1 25 ? -54.115 -34.624 -68.886 1.00 75.78 26 ASN B CA 1
ATOM 1928 C C . ASN D 1 25 ? -52.605 -34.429 -68.987 1.00 69.83 26 ASN B C 1
ATOM 1929 O O . ASN D 1 25 ? -51.875 -35.380 -69.250 1.00 69.85 26 ASN B O 1
ATOM 1934 N N . GLY D 1 26 ? -52.128 -33.210 -68.731 1.00 64.72 27 GLY B N 1
ATOM 1935 C CA . GLY D 1 26 ? -50.765 -32.994 -68.311 1.00 59.96 27 GLY B CA 1
ATOM 1936 C C . GLY D 1 26 ? -50.133 -31.732 -68.876 1.00 54.16 27 GLY B C 1
ATOM 1937 O O . GLY D 1 26 ? -50.764 -30.934 -69.585 1.00 52.54 27 GLY B O 1
ATOM 1938 N N . PRO D 1 27 ? -48.831 -31.587 -68.639 1.00 50.02 28 PRO B N 1
ATOM 1939 C CA . PRO D 1 27 ? -48.116 -30.388 -69.078 1.00 46.30 28 PRO B CA 1
ATOM 1940 C C . PRO D 1 27 ? -47.853 -30.452 -70.573 1.00 43.73 28 PRO B C 1
ATOM 1941 O O . PRO D 1 27 ? -47.799 -31.526 -71.181 1.00 44.52 28 PRO B O 1
ATOM 1945 N N . ARG D 1 28 ? -47.796 -29.275 -71.183 1.00 41.23 29 ARG B N 1
ATOM 1946 C CA . ARG D 1 28 ? -47.478 -29.220 -72.594 1.00 39.78 29 ARG B CA 1
ATOM 1947 C C . ARG D 1 28 ? -46.006 -29.544 -72.799 1.00 38.19 29 ARG B C 1
ATOM 1948 O O . ARG D 1 28 ? -45.176 -29.338 -71.916 1.00 36.45 29 ARG B O 1
ATOM 1956 N N . LEU D 1 29 ? -45.694 -30.065 -73.985 1.00 38.86 30 LEU B N 1
ATOM 1957 C CA . LEU D 1 29 ? -44.428 -30.726 -74.261 1.00 38.55 30 LEU B CA 1
ATOM 1958 C C . LEU D 1 29 ? -43.416 -29.848 -74.974 1.00 38.15 30 LEU B C 1
ATOM 1959 O O . LEU D 1 29 ? -42.317 -30.315 -75.274 1.00 38.54 30 LEU B O 1
ATOM 1964 N N . TYR D 1 30 ? -43.744 -28.580 -75.228 1.00 37.54 31 TYR B N 1
ATOM 1965 C CA . TYR D 1 30 ? -42.837 -27.625 -75.890 1.00 37.27 31 TYR B CA 1
ATOM 1966 C C . TYR D 1 30 ? -41.435 -27.671 -75.301 1.00 35.96 31 TYR B C 1
ATOM 1967 O O . TYR D 1 30 ? -40.452 -27.916 -76.007 1.00 36.37 31 TYR B O 1
ATOM 1976 N N . GLN D 1 31 ? -41.335 -27.432 -74.003 1.00 35.10 32 GLN B N 1
ATOM 1977 C CA . GLN D 1 31 ? -40.071 -27.216 -73.321 1.00 34.29 32 GLN B CA 1
ATOM 1978 C C . GLN D 1 31 ? -39.278 -28.510 -73.156 1.00 34.06 32 GLN B C 1
ATOM 1979 O O . GLN D 1 31 ? -38.072 -28.501 -73.399 1.00 33.34 32 GLN B O 1
ATOM 1985 N N . PRO D 1 32 ? -39.884 -29.627 -72.703 1.00 33.75 33 PRO B N 1
ATOM 1986 C CA . PRO D 1 32 ? -39.107 -30.883 -72.669 1.00 33.08 33 PRO B CA 1
ATOM 1987 C C . PRO D 1 32 ? -38.688 -31.350 -74.050 1.00 33.17 33 PRO B C 1
ATOM 1988 O O . PRO D 1 32 ? -37.571 -31.852 -74.213 1.00 33.16 33 PRO B O 1
ATOM 1992 N N . ILE D 1 33 ? -39.557 -31.216 -75.055 1.00 34.12 34 ILE B N 1
ATOM 1993 C CA . ILE D 1 33 ? -39.156 -31.570 -76.416 1.00 35.08 34 ILE B CA 1
ATOM 1994 C C . ILE D 1 33 ? -37.974 -30.717 -76.860 1.00 34.04 34 ILE B C 1
ATOM 1995 O O . ILE D 1 33 ? -37.043 -31.217 -77.508 1.00 33.27 34 ILE B O 1
ATOM 2000 N N . THR D 1 34 ? -37.989 -29.421 -76.526 1.00 32.46 35 THR B N 1
ATOM 2001 C CA . THR D 1 34 ? -36.854 -28.567 -76.872 1.00 29.07 35 THR B CA 1
ATOM 2002 C C . THR D 1 34 ? -35.623 -28.938 -76.061 1.00 30.81 35 THR B C 1
ATOM 2003 O O . THR D 1 34 ? -34.512 -29.001 -76.597 1.00 31.14 35 THR B O 1
ATOM 2007 N N . LEU D 1 35 ? -35.798 -29.154 -74.754 1.00 30.83 36 LEU B N 1
ATOM 2008 C CA . LEU D 1 35 ? -34.680 -29.566 -73.911 1.00 30.53 36 LEU B CA 1
ATOM 2009 C C . LEU D 1 35 ? -34.078 -30.874 -74.402 1.00 31.16 36 LEU B C 1
ATOM 2010 O O . LEU D 1 35 ? -32.853 -30.999 -74.509 1.00 31.04 36 LEU B O 1
ATOM 2015 N N . LEU D 1 36 ? -34.932 -31.862 -74.695 1.00 32.13 37 LEU B N 1
ATOM 2016 C CA . LEU D 1 36 ? -34.457 -33.160 -75.165 1.00 33.69 37 LEU B CA 1
ATOM 2017 C C . LEU D 1 36 ? -33.734 -33.029 -76.501 1.00 32.19 37 LEU B C 1
ATOM 2018 O O . LEU D 1 36 ? -32.744 -33.728 -76.753 1.00 31.72 37 LEU B O 1
ATOM 2023 N N . TRP D 1 37 ? -34.229 -32.149 -77.374 1.00 31.08 38 TRP B N 1
ATOM 2024 C CA . TRP D 1 37 ? -33.521 -31.846 -78.615 1.00 29.35 38 TRP B CA 1
ATOM 2025 C C . TRP D 1 37 ? -32.106 -31.337 -78.327 1.00 28.64 38 TRP B C 1
ATOM 2026 O O . TRP D 1 37 ? -31.127 -31.828 -78.902 1.00 28.04 38 TRP B O 1
ATOM 2037 N N . ALA D 1 38 ? -31.979 -30.365 -77.416 1.00 29.38 39 ALA B N 1
ATOM 2038 C CA . ALA D 1 38 ? -30.664 -29.813 -77.101 1.00 27.18 39 ALA B CA 1
ATOM 2039 C C . ALA D 1 38 ? -29.780 -30.829 -76.401 1.00 27.73 39 ALA B C 1
ATOM 2040 O O . ALA D 1 38 ? -28.561 -30.837 -76.605 1.00 29.19 39 ALA B O 1
ATOM 2042 N N . VAL D 1 39 ? -30.364 -31.665 -75.543 1.00 27.72 40 VAL B N 1
ATOM 2043 C CA . VAL D 1 39 ? -29.589 -32.721 -74.892 1.00 27.37 40 VAL B CA 1
ATOM 2044 C C . VAL D 1 39 ? -28.920 -33.602 -75.940 1.00 26.09 40 VAL B C 1
ATOM 2045 O O . VAL D 1 39 ? -27.707 -33.835 -75.895 1.00 25.30 40 VAL B O 1
ATOM 2049 N N . GLY D 1 40 ? -29.700 -34.100 -76.903 1.00 25.99 41 GLY B N 1
ATOM 2050 C CA . GLY D 1 40 ? -29.125 -34.928 -77.948 1.00 26.98 41 GLY B CA 1
ATOM 2051 C C . GLY D 1 40 ? -28.041 -34.207 -78.730 1.00 28.19 41 GLY B C 1
ATOM 2052 O O . GLY D 1 40 ? -26.974 -34.770 -79.003 1.00 28.05 41 GLY B O 1
ATOM 2053 N N . ARG D 1 41 ? -28.295 -32.948 -79.095 1.00 28.20 42 ARG B N 1
ATOM 2054 C CA . ARG D 1 41 ? -27.295 -32.221 -79.850 1.00 29.45 42 ARG B CA 1
ATOM 2055 C C . ARG D 1 41 ? -26.069 -31.949 -78.996 1.00 29.13 42 ARG B C 1
ATOM 2056 O O . ARG D 1 41 ? -24.944 -31.939 -79.511 1.00 28.43 42 ARG B O 1
ATOM 2064 N N . ALA D 1 42 ? -26.262 -31.717 -77.698 1.00 28.45 43 ALA B N 1
ATOM 2065 C CA . ALA D 1 42 ? -25.112 -31.605 -76.809 1.00 28.49 43 ALA B CA 1
ATOM 2066 C C . ALA D 1 42 ? -24.368 -32.926 -76.724 1.00 28.68 43 ALA B C 1
ATOM 2067 O O . ALA D 1 42 ? -23.131 -32.956 -76.775 1.00 27.61 43 ALA B O 1
ATOM 2069 N N . ARG D 1 43 ? -25.112 -34.032 -76.623 1.00 28.79 44 ARG B N 1
ATOM 2070 C CA . ARG D 1 43 ? -24.487 -35.340 -76.519 1.00 30.10 44 ARG B CA 1
ATOM 2071 C C . ARG D 1 43 ? -23.592 -35.618 -77.720 1.00 29.69 44 ARG B C 1
ATOM 2072 O O . ARG D 1 43 ? -22.546 -36.261 -77.591 1.00 30.81 44 ARG B O 1
ATOM 2080 N N . ARG D 1 44 ? -23.988 -35.145 -78.892 1.00 29.20 45 ARG B N 1
ATOM 2081 C CA . ARG D 1 44 ? -23.249 -35.426 -80.112 1.00 29.42 45 ARG B CA 1
ATOM 2082 C C . ARG D 1 44 ? -22.190 -34.389 -80.410 1.00 29.01 45 ARG B C 1
ATOM 2083 O O . ARG D 1 44 ? -21.527 -34.484 -81.449 1.00 29.48 45 ARG B O 1
ATOM 2091 N N . GLY D 1 45 ? -22.008 -33.415 -79.523 1.00 28.86 46 GLY B N 1
ATOM 2092 C CA . GLY D 1 45 ? -21.008 -32.397 -79.735 1.00 28.42 46 GLY B CA 1
ATOM 2093 C C . GLY D 1 45 ? -21.329 -31.475 -80.877 1.00 29.63 46 GLY B C 1
ATOM 2094 O O . GLY D 1 45 ? -20.419 -30.874 -81.456 1.00 29.99 46 GLY B O 1
ATOM 2095 N N . GLU D 1 46 ? -22.604 -31.353 -81.223 1.00 31.22 47 GLU B N 1
ATOM 2096 C CA . GLU D 1 46 ? -23.011 -30.433 -82.264 1.00 33.52 47 GLU B CA 1
ATOM 2097 C C . GLU D 1 46 ? -22.840 -28.998 -81.775 1.00 35.11 47 GLU B C 1
ATOM 2098 O O . GLU D 1 46 ? -22.713 -28.736 -80.572 1.00 39.71 47 GLU B O 1
ATOM 2104 N N . ALA D 1 47 ? -22.830 -28.065 -82.727 1.00 31.77 48 ALA B N 1
ATOM 2105 C CA . ALA D 1 47 ? -22.686 -26.652 -82.399 1.00 30.47 48 ALA B CA 1
ATOM 2106 C C . ALA D 1 47 ? -23.765 -26.234 -81.415 1.00 29.53 48 ALA B C 1
ATOM 2107 O O . ALA D 1 47 ? -24.954 -26.388 -81.700 1.00 29.30 48 ALA B O 1
ATOM 2109 N N . ARG D 1 48 ? -23.351 -25.676 -80.272 1.00 29.41 49 ARG B N 1
ATOM 2110 C CA . ARG D 1 48 ? -24.310 -25.304 -79.233 1.00 28.92 49 ARG B CA 1
ATOM 2111 C C . ARG D 1 48 ? -25.478 -24.501 -79.793 1.00 27.78 49 ARG B C 1
ATOM 2112 O O . ARG D 1 48 ? -26.650 -24.826 -79.552 1.00 26.87 49 ARG B O 1
ATOM 2120 N N . THR D 1 49 ? -25.178 -23.470 -80.562 1.00 28.47 50 THR B N 1
ATOM 2121 C CA . THR D 1 49 ? -26.180 -22.564 -81.093 1.00 29.61 50 THR B CA 1
ATOM 2122 C C . THR D 1 49 ? -26.496 -22.897 -82.546 1.00 31.48 50 THR B C 1
ATOM 2123 O O . THR D 1 49 ? -25.699 -23.507 -83.258 1.00 31.80 50 THR B O 1
ATOM 2127 N N . LEU D 1 50 ? -27.697 -22.514 -82.966 1.00 33.88 51 LEU B N 1
ATOM 2128 C CA . LEU D 1 50 ? -28.147 -22.654 -84.342 1.00 34.74 51 LEU B CA 1
ATOM 2129 C C . LEU D 1 50 ? -28.959 -21.436 -84.730 1.00 33.21 51 LEU B C 1
ATOM 2130 O O . LEU D 1 50 ? -29.684 -20.868 -83.909 1.00 33.19 51 LEU B O 1
ATOM 2135 N N . ALA D 1 51 ? -28.857 -21.077 -86.004 1.00 32.48 52 ALA B N 1
ATOM 2136 C CA . ALA D 1 51 ? -29.718 -20.070 -86.597 1.00 32.22 52 ALA B CA 1
ATOM 2137 C C . ALA D 1 51 ? -31.179 -20.464 -86.401 1.00 30.22 52 ALA B C 1
ATOM 2138 O O . ALA D 1 51 ? -31.510 -21.635 -86.226 1.00 29.37 52 ALA B O 1
ATOM 2140 N N . TRP D 1 52 ? -32.058 -19.459 -86.411 1.00 29.75 53 TRP B N 1
ATOM 2141 C CA . TRP D 1 52 ? -33.459 -19.701 -86.076 1.00 29.93 53 TRP B CA 1
ATOM 2142 C C . TRP D 1 52 ? -34.138 -20.637 -87.079 1.00 30.41 53 TRP B C 1
ATOM 2143 O O . TRP D 1 52 ? -34.910 -21.520 -86.685 1.00 30.28 53 TRP B O 1
ATOM 2154 N N . ALA D 1 53 ? -33.863 -20.460 -88.374 1.00 32.98 54 ALA B N 1
ATOM 2155 C CA . ALA D 1 53 ? -34.482 -21.299 -89.400 1.00 35.02 54 ALA B CA 1
ATOM 2156 C C . ALA D 1 53 ? -34.214 -22.779 -89.135 1.00 35.12 54 ALA B C 1
ATOM 2157 O O . ALA D 1 53 ? -35.123 -23.610 -89.204 1.00 33.76 54 ALA B O 1
ATOM 2159 N N . ASP D 1 54 ? -32.965 -23.124 -88.828 1.00 37.25 55 ASP B N 1
ATOM 2160 C CA . ASP D 1 54 ? -32.661 -24.503 -88.475 1.00 38.80 55 ASP B CA 1
ATOM 2161 C C . ASP D 1 54 ? -33.330 -24.885 -87.161 1.00 37.55 55 ASP B C 1
ATOM 2162 O O . ASP D 1 54 ? -33.835 -26.001 -87.011 1.00 36.98 55 ASP B O 1
ATOM 2167 N N . THR D 1 55 ? -33.356 -23.971 -86.195 1.00 36.63 56 THR B N 1
ATOM 2168 C CA . THR D 1 55 ? -34.012 -24.283 -84.934 1.00 34.77 56 THR B CA 1
ATOM 2169 C C . THR D 1 55 ? -35.509 -24.444 -85.133 1.00 35.69 56 THR B C 1
ATOM 2170 O O . THR D 1 55 ? -36.100 -25.435 -84.687 1.00 34.31 56 THR B O 1
ATOM 2174 N N . ASP D 1 56 ? -36.132 -23.483 -85.821 1.00 38.33 57 ASP B N 1
ATOM 2175 C CA . ASP D 1 56 ? -37.567 -23.542 -86.085 1.00 39.89 57 ASP B CA 1
ATOM 2176 C C . ASP D 1 56 ? -37.968 -24.872 -86.714 1.00 41.50 57 ASP B C 1
ATOM 2177 O O . ASP D 1 56 ? -38.870 -25.560 -86.222 1.00 40.87 57 ASP B O 1
ATOM 2182 N N . GLU D 1 57 ? -37.272 -25.275 -87.777 1.00 43.69 58 GLU B N 1
ATOM 2183 C CA . GLU D 1 57 ? -37.687 -26.479 -88.483 1.00 46.45 58 GLU B CA 1
ATOM 2184 C C . GLU D 1 57 ? -37.292 -27.743 -87.731 1.00 43.96 58 GLU B C 1
ATOM 2185 O O . GLU D 1 57 ? -38.009 -28.746 -87.806 1.00 43.13 58 GLU B O 1
ATOM 2191 N N . ALA D 1 58 ? -36.179 -27.728 -86.998 1.00 41.67 59 ALA B N 1
ATOM 2192 C CA . ALA D 1 58 ? -35.816 -28.918 -86.237 1.00 41.50 59 ALA B CA 1
ATOM 2193 C C . ALA D 1 58 ? -36.792 -29.154 -85.091 1.00 39.48 59 ALA B C 1
ATOM 2194 O O . ALA D 1 58 ? -37.371 -30.239 -84.970 1.00 39.24 59 ALA B O 1
ATOM 2196 N N . ILE D 1 59 ? -37.015 -28.138 -84.259 1.00 37.05 60 ILE B N 1
ATOM 2197 C CA . ILE D 1 59 ? -37.946 -28.295 -83.149 1.00 35.43 60 ILE B CA 1
ATOM 2198 C C . ILE D 1 59 ? -39.367 -28.393 -83.667 1.00 36.85 60 ILE B C 1
ATOM 2199 O O . ILE D 1 59 ? -40.183 -29.157 -83.136 1.00 37.37 60 ILE B O 1
ATOM 2204 N N . GLY D 1 60 ? -39.691 -27.617 -84.702 1.00 38.41 61 GLY B N 1
ATOM 2205 C CA . GLY D 1 60 ? -41.002 -27.743 -85.313 1.00 42.29 61 GLY B CA 1
ATOM 2206 C C . GLY D 1 60 ? -41.304 -29.174 -85.708 1.00 45.70 61 GLY B C 1
ATOM 2207 O O . GLY D 1 60 ? -42.370 -29.702 -85.387 1.00 48.56 61 GLY B O 1
ATOM 2208 N N . ALA D 1 61 ? -40.334 -29.846 -86.331 1.00 44.18 62 ALA B N 1
ATOM 2209 C CA . ALA D 1 61 ? -40.520 -31.234 -86.740 1.00 42.39 62 ALA B CA 1
ATOM 2210 C C . ALA D 1 61 ? -40.773 -32.135 -85.536 1.00 39.39 62 ALA B C 1
ATOM 2211 O O . ALA D 1 61 ? -41.671 -32.982 -85.560 1.00 39.38 62 ALA B O 1
ATOM 2213 N N . LEU D 1 62 ? -39.986 -31.971 -84.470 1.00 36.88 63 LEU B N 1
ATOM 2214 C CA . LEU D 1 62 ? -40.225 -32.763 -83.267 1.00 35.16 63 LEU B CA 1
ATOM 2215 C C . LEU D 1 62 ? -41.588 -32.464 -82.670 1.00 35.54 63 LEU B C 1
ATOM 2216 O O . LEU D 1 62 ? -42.233 -33.358 -82.117 1.00 36.06 63 LEU B O 1
ATOM 2221 N N . LEU D 1 63 ? -42.056 -31.225 -82.800 1.00 35.65 64 LEU B N 1
ATOM 2222 C CA . LEU D 1 63 ? -43.357 -30.875 -82.251 1.00 37.62 64 LEU B CA 1
ATOM 2223 C C . LEU D 1 63 ? -44.494 -31.534 -83.039 1.00 41.73 64 LEU B C 1
ATOM 2224 O O . LEU D 1 63 ? -45.482 -31.974 -82.446 1.00 43.20 64 LEU B O 1
ATOM 2229 N N . LYS D 1 64 ? -44.397 -31.608 -84.369 1.00 44.31 65 LYS B N 1
ATOM 2230 C CA . LYS D 1 64 ? -45.461 -32.296 -85.105 1.00 48.06 65 LYS B CA 1
ATOM 2231 C C . LYS D 1 64 ? -45.397 -33.811 -84.910 1.00 47.93 65 LYS B C 1
ATOM 2232 O O . LYS D 1 64 ? -46.434 -34.488 -84.844 1.00 50.25 65 LYS B O 1
ATOM 2238 N N . ARG D 1 65 ? -44.190 -34.373 -84.877 1.00 46.49 66 ARG B N 1
ATOM 2239 C CA . ARG D 1 65 ? -44.068 -35.819 -84.706 1.00 47.34 66 ARG B CA 1
ATOM 2240 C C . ARG D 1 65 ? -44.554 -36.240 -83.328 1.00 46.32 66 ARG B C 1
ATOM 2241 O O . ARG D 1 65 ? -45.290 -37.224 -83.192 1.00 46.10 66 ARG B O 1
ATOM 2249 N N . HIS D 1 66 ? -44.102 -35.537 -82.287 1.00 45.65 67 HIS B N 1
ATOM 2250 C CA . HIS D 1 66 ? -44.244 -36.001 -80.918 1.00 45.47 67 HIS B CA 1
ATOM 2251 C C . HIS D 1 66 ? -45.062 -35.059 -80.044 1.00 45.45 67 HIS B C 1
ATOM 2252 O O . HIS D 1 66 ? -45.168 -35.299 -78.839 1.00 45.31 67 HIS B O 1
ATOM 2259 N N . GLY D 1 67 ? -45.679 -34.027 -80.615 1.00 45.49 68 GLY B N 1
ATOM 2260 C CA . GLY D 1 67 ? -46.627 -33.238 -79.848 1.00 45.99 68 GLY B CA 1
ATOM 2261 C C . GLY D 1 67 ? -47.865 -34.039 -79.472 1.00 47.50 68 GLY B C 1
ATOM 2262 O O . GLY D 1 67 ? -48.953 -33.840 -80.034 1.00 47.78 68 GLY B O 1
ATOM 2263 N N . ALA D 1 68 ? -47.698 -34.958 -78.519 1.00 48.56 69 ALA B N 1
ATOM 2264 C CA . ALA D 1 68 ? -48.729 -35.901 -78.105 1.00 51.02 69 ALA B CA 1
ATOM 2265 C C . ALA D 1 68 ? -49.784 -35.312 -77.156 1.00 54.79 69 ALA B C 1
ATOM 2266 O O . ALA D 1 68 ? -50.679 -36.055 -76.745 1.00 57.40 69 ALA B O 1
ATOM 2268 N N . ARG D 1 69 ? -49.677 -34.041 -76.751 1.00 54.27 70 ARG B N 1
ATOM 2269 C CA . ARG D 1 69 ? -50.743 -33.320 -76.053 1.00 55.57 70 ARG B CA 1
ATOM 2270 C C . ARG D 1 69 ? -51.271 -32.156 -76.880 1.00 54.64 70 ARG B C 1
ATOM 2271 O O . ARG D 1 69 ? -51.603 -31.092 -76.354 1.00 55.03 70 ARG B O 1
ATOM 2279 N N . GLY D 1 70 ? -51.354 -32.359 -78.187 1.00 53.64 71 GLY B N 1
ATOM 2280 C CA . GLY D 1 70 ? -51.909 -31.360 -79.075 1.00 53.30 71 GLY B CA 1
ATOM 2281 C C . GLY D 1 70 ? -50.988 -30.208 -79.376 1.00 52.17 71 GLY B C 1
ATOM 2282 O O . GLY D 1 70 ? -51.465 -29.132 -79.735 1.00 53.79 71 GLY B O 1
ATOM 2283 N N . GLU D 1 71 ? -49.678 -30.411 -79.282 1.00 49.21 72 GLU B N 1
ATOM 2284 C CA . GLU D 1 71 ? -48.753 -29.325 -79.558 1.00 47.93 72 GLU B CA 1
ATOM 2285 C C . GLU D 1 71 ? -48.820 -28.951 -81.033 1.00 47.20 72 GLU B C 1
ATOM 2286 O O . GLU D 1 71 ? -48.817 -29.821 -81.909 1.00 46.63 72 GLU B O 1
ATOM 2292 N N . ARG D 1 72 ? -48.888 -27.660 -81.301 1.00 46.21 73 ARG B N 1
ATOM 2293 C CA . ARG D 1 72 ? -48.723 -27.101 -82.630 1.00 46.43 73 ARG B CA 1
ATOM 2294 C C . ARG D 1 72 ? -47.242 -26.857 -82.895 1.00 45.14 73 ARG B C 1
ATOM 2295 O O . ARG D 1 72 ? -46.465 -26.664 -81.958 1.00 44.17 73 ARG B O 1
ATOM 2303 N N . PRO D 1 73 ? -46.802 -26.884 -84.147 1.00 44.82 74 PRO B N 1
ATOM 2304 C CA . PRO D 1 73 ? -45.370 -26.690 -84.419 1.00 44.07 74 PRO B CA 1
ATOM 2305 C C . PRO D 1 73 ? -44.947 -25.238 -84.250 1.00 45.04 74 PRO B C 1
ATOM 2306 O O . PRO D 1 73 ? -44.848 -24.497 -85.235 1.00 48.58 74 PRO B O 1
ATOM 2310 N N . ARG D 1 74 ? -44.687 -24.824 -83.009 1.00 42.39 75 ARG B N 1
ATOM 2311 C CA . ARG D 1 74 ? -44.356 -23.432 -82.695 1.00 42.04 75 ARG B CA 1
ATOM 2312 C C . ARG D 1 74 ? -43.193 -23.399 -81.715 1.00 39.04 75 ARG B C 1
ATOM 2313 O O . ARG D 1 74 ? -43.382 -23.186 -80.512 1.00 37.74 75 ARG B O 1
ATOM 2321 N N . PRO D 1 75 ? -41.964 -23.603 -82.197 1.00 37.74 76 PRO B N 1
ATOM 2322 C CA . PRO D 1 75 ? -40.811 -23.574 -81.290 1.00 35.37 76 PRO B CA 1
ATOM 2323 C C . PRO D 1 75 ? -40.616 -22.242 -80.605 1.00 35.42 76 PRO B C 1
ATOM 2324 O O . PRO D 1 75 ? -39.890 -22.175 -79.602 1.00 35.15 76 PRO B O 1
ATOM 2328 N N . ASP D 1 76 ? -41.241 -21.178 -81.106 1.00 35.35 77 ASP B N 1
ATOM 2329 C CA . ASP D 1 76 ? -41.056 -19.875 -80.481 1.00 34.80 77 ASP B CA 1
ATOM 2330 C C . ASP D 1 76 ? -41.510 -19.886 -79.024 1.00 33.75 77 ASP B C 1
ATOM 2331 O O . ASP D 1 76 ? -40.900 -19.222 -78.180 1.00 32.83 77 ASP B O 1
ATOM 2336 N N . TYR D 1 77 ? -42.530 -20.684 -78.695 1.00 33.28 78 TYR B N 1
ATOM 2337 C CA . TYR D 1 77 ? -42.991 -20.766 -77.311 1.00 32.44 78 TYR B CA 1
ATOM 2338 C C . TYR D 1 77 ? -41.911 -21.305 -76.381 1.00 31.99 78 TYR B C 1
ATOM 2339 O O . TYR D 1 77 ? -41.463 -20.560 -75.489 1.00 32.40 78 TYR B O 1
ATOM 2348 N N . PRO D 1 78 ? -41.438 -22.557 -76.524 1.00 31.61 79 PRO B N 1
ATOM 2349 C CA . PRO D 1 78 ? -40.449 -23.054 -75.550 1.00 30.36 79 PRO B CA 1
ATOM 2350 C C . PRO D 1 78 ? -39.135 -22.297 -75.581 1.00 29.13 79 PRO B C 1
ATOM 2351 O O . PRO D 1 78 ? -38.520 -22.091 -74.528 1.00 28.90 79 PRO B O 1
ATOM 2355 N N . VAL D 1 79 ? -38.689 -21.862 -76.760 1.00 28.87 80 VAL B N 1
ATOM 2356 C CA . VAL D 1 79 ? -37.421 -21.150 -76.840 1.00 28.98 80 VAL B CA 1
ATOM 2357 C C . VAL D 1 79 ? -37.486 -19.869 -76.016 1.00 29.09 80 VAL B C 1
ATOM 2358 O O . VAL D 1 79 ? -36.546 -19.537 -75.287 1.00 28.90 80 VAL B O 1
ATOM 2362 N N . LEU D 1 80 ? -38.596 -19.135 -76.108 1.00 30.52 81 LEU B N 1
ATOM 2363 C CA . LEU D 1 80 ? -38.742 -17.954 -75.266 1.00 30.29 81 LEU B CA 1
ATOM 2364 C C . LEU D 1 80 ? -38.855 -18.344 -73.792 1.00 29.56 81 LEU B C 1
ATOM 2365 O O . LEU D 1 80 ? -38.240 -17.708 -72.932 1.00 29.66 81 LEU B O 1
ATOM 2370 N N . ALA D 1 81 ? -39.595 -19.412 -73.486 1.00 29.11 82 ALA B N 1
ATOM 2371 C CA . ALA D 1 81 ? -39.713 -19.854 -72.098 1.00 29.22 82 ALA B CA 1
ATOM 2372 C C . ALA D 1 81 ? -38.364 -20.290 -71.538 1.00 28.87 82 ALA B C 1
ATOM 2373 O O . ALA D 1 81 ? -37.981 -19.903 -70.428 1.00 28.36 82 ALA B O 1
ATOM 2375 N N . LEU D 1 82 ? -37.640 -21.116 -72.282 1.00 28.46 83 LEU B N 1
ATOM 2376 C CA . LEU D 1 82 ? -36.302 -21.535 -71.868 1.00 27.58 83 LEU B CA 1
ATOM 2377 C C . LEU D 1 82 ? -35.378 -20.332 -71.714 1.00 28.96 83 LEU B C 1
ATOM 2378 O O . LEU D 1 82 ? -34.543 -20.283 -70.795 1.00 29.18 83 LEU B O 1
ATOM 2383 N N . HIS D 1 83 ? -35.482 -19.357 -72.628 1.00 30.62 84 HIS B N 1
ATOM 2384 C CA . HIS D 1 83 ? -34.638 -18.172 -72.518 1.00 32.43 84 HIS B CA 1
ATOM 2385 C C . HIS D 1 83 ? -34.962 -17.385 -71.263 1.00 33.72 84 HIS B C 1
ATOM 2386 O O . HIS D 1 83 ? -34.049 -16.933 -70.562 1.00 33.12 84 HIS B O 1
ATOM 2393 N N . ARG D 1 84 ? -36.252 -17.219 -70.957 1.00 35.74 85 ARG B N 1
ATOM 2394 C CA . ARG D 1 84 ? -36.642 -16.454 -69.778 1.00 37.75 85 ARG B CA 1
ATOM 2395 C C . ARG D 1 84 ? -36.133 -17.100 -68.494 1.00 35.57 85 ARG B C 1
ATOM 2396 O O . ARG D 1 84 ? -35.936 -16.405 -67.491 1.00 35.08 85 ARG B O 1
ATOM 2404 N N . ALA D 1 85 ? -35.926 -18.421 -68.507 1.00 33.41 86 ALA B N 1
ATOM 2405 C CA . ALA D 1 85 ? -35.388 -19.156 -67.377 1.00 32.57 86 ALA B CA 1
ATOM 2406 C C . ALA D 1 85 ? -33.866 -19.187 -67.353 1.00 32.30 86 ALA B C 1
ATOM 2407 O O . ALA D 1 85 ? -33.293 -19.910 -66.535 1.00 32.43 86 ALA B O 1
ATOM 2409 N N . GLY D 1 86 ? -33.199 -18.468 -68.253 1.00 32.17 87 GLY B N 1
ATOM 2410 C CA . GLY D 1 86 ? -31.748 -18.522 -68.293 1.00 32.08 87 GLY B CA 1
ATOM 2411 C C . GLY D 1 86 ? -31.172 -19.805 -68.864 1.00 31.04 87 GLY B C 1
ATOM 2412 O O . GLY D 1 86 ? -29.958 -20.013 -68.797 1.00 30.41 87 GLY B O 1
ATOM 2413 N N . LEU D 1 87 ? -32.000 -20.672 -69.433 1.00 31.43 88 LEU B N 1
ATOM 2414 C CA . LEU D 1 87 ? -31.523 -21.955 -69.925 1.00 33.28 88 LEU B CA 1
ATOM 2415 C C . LEU D 1 87 ? -31.226 -21.940 -71.415 1.00 34.08 88 LEU B C 1
ATOM 2416 O O . LEU D 1 87 ? -30.658 -22.907 -71.927 1.00 34.29 88 LEU B O 1
ATOM 2421 N N . TRP D 1 88 ? -31.545 -20.848 -72.104 1.00 33.82 89 TRP B N 1
ATOM 2422 C CA . TRP D 1 88 ? -31.467 -20.782 -73.554 1.00 32.86 89 TRP B CA 1
ATOM 2423 C C . TRP D 1 88 ? -30.978 -19.399 -73.944 1.00 33.30 89 TRP B C 1
ATOM 2424 O O . TRP D 1 88 ? -31.653 -18.406 -73.672 1.00 34.42 89 TRP B O 1
ATOM 2435 N N . THR D 1 89 ? -29.836 -19.329 -74.608 1.00 32.88 90 THR B N 1
ATOM 2436 C CA . THR D 1 89 ? -29.353 -18.040 -75.071 1.00 33.96 90 THR B CA 1
ATOM 2437 C C . THR D 1 89 ? -29.978 -17.681 -76.412 1.00 34.62 90 THR B C 1
ATOM 2438 O O . THR D 1 89 ? -30.361 -18.557 -77.196 1.00 33.95 90 THR B O 1
ATOM 2442 N N . LEU D 1 90 ? -30.126 -16.368 -76.637 1.00 35.08 91 LEU B N 1
ATOM 2443 C CA . LEU D 1 90 ? -30.551 -15.791 -77.909 1.00 36.60 91 LEU B CA 1
ATOM 2444 C C . LEU D 1 90 ? -29.678 -14.585 -78.223 1.00 39.83 91 LEU B C 1
ATOM 2445 O O . LEU D 1 90 ? -29.462 -13.734 -77.358 1.00 41.56 91 LEU B O 1
ATOM 2450 N N . GLU D 1 91 ? -29.150 -14.521 -79.441 1.00 40.86 92 GLU B N 1
ATOM 2451 C CA . GLU D 1 91 ? -28.298 -13.410 -79.818 1.00 42.50 92 GLU B CA 1
ATOM 2452 C C . GLU D 1 91 ? -28.515 -13.071 -81.289 1.00 41.80 92 GLU B C 1
ATOM 2453 O O . GLU D 1 91 ? -29.150 -13.816 -82.043 1.00 40.76 92 GLU B O 1
ATOM 2459 N N . GLY D 1 92 ? -28.008 -11.900 -81.677 1.00 41.40 93 GLY B N 1
ATOM 2460 C CA . GLY D 1 92 ? -28.223 -11.340 -82.997 1.00 39.66 93 GLY B CA 1
ATOM 2461 C C . GLY D 1 92 ? -29.512 -10.562 -83.137 1.00 38.02 93 GLY B C 1
ATOM 2462 O O . GLY D 1 92 ? -29.788 -10.029 -84.215 1.00 39.03 93 GLY B O 1
ATOM 2463 N N . HIS D 1 93 ? -30.287 -10.446 -82.076 1.00 36.61 94 HIS B N 1
ATOM 2464 C CA . HIS D 1 93 ? -31.558 -9.752 -82.107 1.00 37.74 94 HIS B CA 1
ATOM 2465 C C . HIS D 1 93 ? -31.402 -8.309 -81.645 1.00 38.81 94 HIS B C 1
ATOM 2466 O O . HIS D 1 93 ? -30.360 -7.889 -81.133 1.00 38.70 94 HIS B O 1
ATOM 2473 N N . VAL D 1 94 ? -32.486 -7.564 -81.821 1.00 39.64 95 VAL B N 1
ATOM 2474 C CA . VAL D 1 94 ? -32.603 -6.160 -81.454 1.00 41.22 95 VAL B CA 1
ATOM 2475 C C . VAL D 1 94 ? -33.697 -6.012 -80.405 1.00 41.62 95 VAL B C 1
ATOM 2476 O O . VAL D 1 94 ? -34.748 -6.658 -80.489 1.00 40.05 95 VAL B O 1
ATOM 2480 N N . GLY D 1 95 ? -33.431 -5.197 -79.389 1.00 44.27 96 GLY B N 1
ATOM 2481 C CA . GLY D 1 95 ? -34.397 -5.001 -78.326 1.00 45.21 96 GLY B CA 1
ATOM 2482 C C . GLY D 1 95 ? -34.405 -6.158 -77.352 1.00 44.92 96 GLY B C 1
ATOM 2483 O O . GLY D 1 95 ? -33.616 -7.092 -77.441 1.00 43.52 96 GLY B O 1
ATOM 2484 N N . GLU D 1 96 ? -35.315 -6.082 -76.385 1.00 46.40 97 GLU B N 1
ATOM 2485 C CA . GLU D 1 96 ? -35.470 -7.158 -75.416 1.00 45.59 97 GLU B CA 1
ATOM 2486 C C . GLU D 1 96 ? -36.228 -8.343 -76.000 1.00 42.52 97 GLU B C 1
ATOM 2487 O O . GLU D 1 96 ? -37.052 -8.211 -76.912 1.00 42.77 97 GLU B O 1
ATOM 2493 N N . VAL D 1 97 ? -35.927 -9.511 -75.450 1.00 38.87 98 VAL B N 1
ATOM 2494 C CA . VAL D 1 97 ? -36.611 -10.755 -75.797 1.00 36.59 98 VAL B CA 1
ATOM 2495 C C . VAL D 1 97 ? -37.965 -10.792 -75.088 1.00 36.49 98 VAL B C 1
ATOM 2496 O O . VAL D 1 97 ? -38.027 -10.525 -73.874 1.00 37.78 98 VAL B O 1
ATOM 2500 N N . PRO D 1 98 ? -39.058 -11.126 -75.780 1.00 35.36 99 PRO B N 1
ATOM 2501 C CA . PRO D 1 98 ? -40.360 -11.230 -75.109 1.00 33.92 99 PRO B CA 1
ATOM 2502 C C . PRO D 1 98 ? -40.476 -12.482 -74.256 1.00 32.40 99 PRO B C 1
ATOM 2503 O O . PRO D 1 98 ? -39.714 -13.438 -74.389 1.00 32.59 99 PRO B O 1
ATOM 2507 N N . THR D 1 99 ? -41.460 -12.457 -73.363 1.00 31.38 100 THR B N 1
ATOM 2508 C CA . THR D 1 99 ? -41.873 -13.679 -72.700 1.00 30.28 100 THR B CA 1
ATOM 2509 C C . THR D 1 99 ? -42.651 -14.556 -73.676 1.00 31.48 100 THR B C 1
ATOM 2510 O O . THR D 1 99 ? -43.052 -14.126 -74.760 1.00 31.35 100 THR B O 1
ATOM 2514 N N . ALA D 1 100 ? -42.915 -15.789 -73.255 1.00 30.98 101 ALA B N 1
ATOM 2515 C CA . ALA D 1 100 ? -43.721 -16.695 -74.066 1.00 30.25 101 ALA B CA 1
ATOM 2516 C C . ALA D 1 100 ? -45.216 -16.457 -73.864 1.00 30.46 101 ALA B C 1
ATOM 2517 O O . ALA D 1 100 ? -46.018 -17.397 -73.916 1.00 30.76 101 ALA B O 1
ATOM 2519 N N . HIS D 1 101 ? -45.591 -15.218 -73.697 1.00 30.87 102 HIS B N 1
ATOM 2520 C CA . HIS D 1 101 ? -46.957 -14.849 -73.481 1.00 31.21 102 HIS B CA 1
ATOM 2521 C C . HIS D 1 101 ? -47.532 -14.247 -74.728 1.00 32.46 102 HIS B C 1
ATOM 2522 O O . HIS D 1 101 ? -47.045 -13.307 -75.199 1.00 32.52 102 HIS B O 1
ATOM 2529 N N . GLY D 1 102 ? -48.606 -14.794 -75.235 1.00 34.42 103 GLY B N 1
ATOM 2530 C CA . GLY D 1 102 ? -49.139 -14.327 -76.496 1.00 37.62 103 GLY B CA 1
ATOM 2531 C C . GLY D 1 102 ? -49.111 -15.410 -77.571 1.00 39.22 103 GLY B C 1
ATOM 2532 O O . GLY D 1 102 ? -49.235 -16.604 -77.277 1.00 38.68 103 GLY B O 1
ATOM 2533 N N . ASP D 1 103 ? -48.945 -14.977 -78.815 1.00 40.90 104 ASP B N 1
ATOM 2534 C CA . ASP D 1 103 ? -49.023 -15.897 -79.940 1.00 41.73 104 ASP B CA 1
ATOM 2535 C C . ASP D 1 103 ? -48.345 -15.315 -81.175 1.00 44.22 104 ASP B C 1
ATOM 2536 O O . ASP D 1 103 ? -47.166 -15.590 -81.432 1.00 43.52 104 ASP B O 1
ATOM 2541 N N . SER D 1 104 ? -49.091 -14.506 -81.942 1.00 47.70 105 SER B N 1
ATOM 2542 C CA . SER D 1 104 ? -48.603 -14.026 -83.233 1.00 49.63 105 SER B CA 1
ATOM 2543 C C . SER D 1 104 ? -47.428 -13.068 -83.078 1.00 48.39 105 SER B C 1
ATOM 2544 O O . SER D 1 104 ? -46.525 -13.056 -83.924 1.00 47.07 105 SER B O 1
ATOM 2547 N N . ALA D 1 105 ? -47.419 -12.253 -82.019 1.00 47.19 106 ALA B N 1
ATOM 2548 C CA . ALA D 1 105 ? -46.265 -11.396 -81.770 1.00 45.95 106 ALA B CA 1
ATOM 2549 C C . ALA D 1 105 ? -45.012 -12.229 -81.539 1.00 43.94 106 ALA B C 1
ATOM 2550 O O . ALA D 1 105 ? -43.915 -11.857 -81.974 1.00 43.92 106 ALA B O 1
ATOM 2552 N N . LEU D 1 106 ? -45.161 -13.373 -80.870 1.00 42.19 107 LEU B N 1
ATOM 2553 C CA . LEU D 1 106 ? -44.016 -14.244 -80.624 1.00 41.10 107 LEU B CA 1
ATOM 2554 C C . LEU D 1 106 ? -43.477 -14.847 -81.919 1.00 43.31 107 LEU B C 1
ATOM 2555 O O . LEU D 1 106 ? -42.272 -14.782 -82.186 1.00 43.08 107 LEU B O 1
ATOM 2560 N N . ARG D 1 107 ? -44.344 -15.483 -82.714 1.00 45.80 108 ARG B N 1
ATOM 2561 C CA . ARG D 1 107 ? -43.923 -15.978 -84.022 1.00 48.10 108 ARG B CA 1
ATOM 2562 C C . ARG D 1 107 ? -43.282 -14.866 -84.851 1.00 47.40 108 ARG B C 1
ATOM 2563 O O . ARG D 1 107 ? -42.204 -15.052 -85.430 1.00 46.08 108 ARG B O 1
ATOM 2571 N N . ASN D 1 108 ? -43.927 -13.692 -84.905 1.00 47.94 109 ASN B N 1
ATOM 2572 C CA . ASN D 1 108 ? -43.418 -12.594 -85.723 1.00 48.07 109 ASN B CA 1
ATOM 2573 C C . ASN D 1 108 ? -42.069 -12.118 -85.213 1.00 44.12 109 ASN B C 1
ATOM 2574 O O . ASN D 1 108 ? -41.189 -11.752 -86.007 1.00 43.57 109 ASN B O 1
ATOM 2579 N N . TRP D 1 109 ? -41.894 -12.102 -83.889 1.00 40.91 110 TRP B N 1
ATOM 2580 C CA . TRP D 1 109 ? -40.621 -11.678 -83.323 1.00 38.78 110 TRP B CA 1
ATOM 2581 C C . TRP D 1 109 ? -39.483 -12.536 -83.849 1.00 36.50 110 TRP B C 1
ATOM 2582 O O . TRP D 1 109 ? -38.457 -12.014 -84.298 1.00 32.33 110 TRP B O 1
ATOM 2593 N N . PHE D 1 110 ? -39.661 -13.858 -83.844 1.00 34.76 111 PHE B N 1
ATOM 2594 C CA . PHE D 1 110 ? -38.624 -14.732 -84.382 1.00 35.04 111 PHE B CA 1
ATOM 2595 C C . PHE D 1 110 ? -38.468 -14.581 -85.889 1.00 36.08 111 PHE B C 1
ATOM 2596 O O . PHE D 1 110 ? -37.358 -14.729 -86.409 1.00 36.22 111 PHE B O 1
ATOM 2604 N N . ALA D 1 111 ? -39.563 -14.316 -86.604 1.00 37.06 112 ALA B N 1
ATOM 2605 C CA . ALA D 1 111 ? -39.476 -14.128 -88.046 1.00 39.69 112 ALA B CA 1
ATOM 2606 C C . ALA D 1 111 ? -38.626 -12.912 -88.394 1.00 41.57 112 ALA B C 1
ATOM 2607 O O . ALA D 1 111 ? -37.879 -12.931 -89.375 1.00 41.38 112 ALA B O 1
ATOM 2609 N N . GLU D 1 112 ? -38.758 -11.827 -87.627 1.00 44.71 113 GLU B N 1
ATOM 2610 C CA . GLU D 1 112 ? -37.976 -10.627 -87.907 1.00 47.55 113 GLU B CA 1
ATOM 2611 C C . GLU D 1 112 ? -36.590 -10.708 -87.281 1.00 45.06 113 GLU B C 1
ATOM 2612 O O . GLU D 1 112 ? -35.581 -10.441 -87.943 1.00 44.40 113 GLU B O 1
ATOM 2618 N N . GLN D 1 113 ? -36.520 -11.067 -86.007 1.00 43.44 114 GLN B N 1
ATOM 2619 C CA . GLN D 1 113 ? -35.233 -11.053 -85.329 1.00 42.07 114 GLN B CA 1
ATOM 2620 C C . GLN D 1 113 ? -34.365 -12.219 -85.750 1.00 41.95 114 GLN B C 1
ATOM 2621 O O . GLN D 1 113 ? -33.140 -12.087 -85.792 1.00 40.83 114 GLN B O 1
ATOM 2627 N N . ARG D 1 114 ? -34.977 -13.375 -86.002 1.00 42.22 115 ARG B N 1
ATOM 2628 C CA . ARG D 1 114 ? -34.303 -14.620 -86.365 1.00 43.08 115 ARG B CA 1
ATOM 2629 C C . ARG D 1 114 ? -33.013 -14.835 -85.551 1.00 40.26 115 ARG B C 1
ATOM 2630 O O . ARG D 1 114 ? -31.930 -14.961 -86.119 1.00 41.10 115 ARG B O 1
ATOM 2638 N N . PRO D 1 115 ? -33.116 -14.894 -84.224 1.00 37.91 116 PRO B N 1
ATOM 2639 C CA . PRO D 1 115 ? -31.907 -14.946 -83.395 1.00 36.74 116 PRO B CA 1
ATOM 2640 C C . PRO D 1 115 ? -31.217 -16.303 -83.438 1.00 34.44 116 PRO B C 1
ATOM 2641 O O . PRO D 1 115 ? -31.843 -17.350 -83.629 1.00 33.67 116 PRO B O 1
ATOM 2645 N N . VAL D 1 116 ? -29.889 -16.253 -83.323 1.00 33.57 117 VAL B N 1
ATOM 2646 C CA . VAL D 1 116 ? -29.095 -17.437 -83.026 1.00 32.30 117 VAL B CA 1
ATOM 2647 C C . VAL D 1 116 ? -29.268 -17.830 -81.563 1.00 32.48 117 VAL B C 1
ATOM 2648 O O . VAL D 1 116 ? -29.186 -16.992 -80.651 1.00 31.34 117 VAL B O 1
ATOM 2652 N N . GLY D 1 117 ? -29.569 -19.110 -81.334 1.00 32.92 118 GLY B N 1
ATOM 2653 C CA . GLY D 1 117 ? -29.826 -19.586 -79.992 1.00 32.29 118 GLY B CA 1
ATOM 2654 C C . GLY D 1 117 ? -29.511 -21.054 -79.810 1.00 32.70 118 GLY B C 1
ATOM 2655 O O . GLY D 1 117 ? -29.238 -21.789 -80.762 1.00 33.64 118 GLY B O 1
ATOM 2656 N N . GLY D 1 118 ? -29.562 -21.465 -78.551 1.00 32.84 119 GLY B N 1
ATOM 2657 C CA . GLY D 1 118 ? -29.258 -22.822 -78.141 1.00 32.05 119 GLY B CA 1
ATOM 2658 C C . GLY D 1 118 ? -29.122 -22.858 -76.638 1.00 31.48 119 GLY B C 1
ATOM 2659 O O . GLY D 1 118 ? -29.051 -21.821 -75.968 1.00 31.21 119 GLY B O 1
ATOM 2660 N N . LEU D 1 119 ? -29.054 -24.077 -76.110 1.00 31.41 120 LEU B N 1
ATOM 2661 C CA . LEU D 1 119 ? -29.029 -24.249 -74.662 1.00 32.22 120 LEU B CA 1
ATOM 2662 C C . LEU D 1 119 ? -27.791 -23.600 -74.055 1.00 34.52 120 LEU 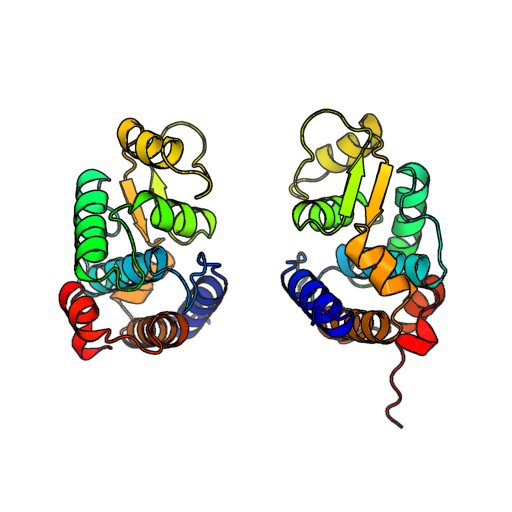B C 1
ATOM 2663 O O . LEU D 1 119 ? -26.709 -23.616 -74.647 1.00 32.99 120 LEU B O 1
ATOM 2668 N N . ALA D 1 120 ? -27.973 -23.011 -72.867 1.00 39.40 121 ALA B N 1
ATOM 2669 C CA . ALA D 1 120 ? -26.939 -22.181 -72.251 1.00 45.91 121 ALA B CA 1
ATOM 2670 C C . ALA D 1 120 ? -25.643 -22.962 -72.054 1.00 49.05 121 ALA B C 1
ATOM 2671 O O . ALA D 1 120 ? -25.662 -24.134 -71.665 1.00 49.86 121 ALA B O 1
ATOM 2673 N N . GLU D 1 121 ? -24.516 -22.267 -72.261 1.00 51.75 122 GLU B N 1
ATOM 2674 C CA . GLU D 1 121 ? -23.185 -22.880 -72.333 1.00 55.48 122 GLU B CA 1
ATOM 2675 C C . GLU D 1 121 ? -22.863 -23.843 -71.199 1.00 53.59 122 GLU B C 1
ATOM 2676 O O . GLU D 1 121 ? -22.336 -24.930 -71.489 1.00 53.40 122 GLU B O 1
ATOM 2682 N N . PRO D 1 122 ? -23.041 -23.500 -69.914 1.00 48.65 123 PRO B N 1
ATOM 2683 C CA . PRO D 1 122 ? -22.643 -24.478 -68.885 1.00 45.82 123 PRO B CA 1
ATOM 2684 C C . PRO D 1 122 ? -23.346 -25.815 -69.075 1.00 41.08 123 PRO B C 1
ATOM 2685 O O . PRO D 1 122 ? -22.698 -26.864 -69.021 1.00 40.37 123 PRO B O 1
ATOM 2689 N N . PHE D 1 123 ? -24.645 -25.795 -69.380 1.00 38.15 124 PHE B N 1
ATOM 2690 C CA . PHE D 1 123 ? -25.420 -27.027 -69.456 1.00 37.24 124 PHE B CA 1
ATOM 2691 C C . PHE D 1 123 ? -25.161 -27.781 -70.749 1.00 34.46 124 PHE B C 1
ATOM 2692 O O . PHE D 1 123 ? -25.125 -29.015 -70.733 1.00 34.34 124 PHE B O 1
ATOM 2700 N N . HIS D 1 124 ? -24.918 -27.071 -71.852 1.00 32.56 125 HIS B N 1
ATOM 2701 C CA . HIS D 1 124 ? -24.564 -27.738 -73.102 1.00 31.45 125 HIS B CA 1
ATOM 2702 C C . HIS D 1 124 ? -23.273 -28.535 -72.960 1.00 31.88 125 HIS B C 1
ATOM 2703 O O . HIS D 1 124 ? -23.218 -29.714 -73.333 1.00 31.40 125 HIS B O 1
ATOM 2710 N N . ASP D 1 125 ? -22.213 -27.898 -72.447 1.00 32.84 126 ASP B N 1
ATOM 2711 C CA . ASP D 1 125 ? -20.951 -28.604 -72.245 1.00 33.97 126 ASP B CA 1
ATOM 2712 C C . ASP D 1 125 ? -21.121 -29.740 -71.250 1.00 32.62 126 ASP B C 1
ATOM 2713 O O . ASP D 1 125 ? -20.580 -30.832 -71.451 1.00 32.11 126 ASP B O 1
ATOM 2718 N N . LEU D 1 126 ? -21.848 -29.487 -70.155 1.00 31.63 127 LEU B N 1
ATOM 2719 C CA . LEU D 1 126 ? -22.134 -30.528 -69.171 1.00 31.29 127 LEU B CA 1
ATOM 2720 C C . LEU D 1 126 ? -22.829 -31.722 -69.817 1.00 31.38 127 LEU B C 1
ATOM 2721 O O . LEU D 1 126 ? -22.461 -32.874 -69.576 1.00 32.05 127 LEU B O 1
ATOM 2726 N N . LEU D 1 127 ? -23.861 -31.461 -70.621 1.00 31.20 128 LEU B N 1
ATOM 2727 C CA . LEU D 1 127 ? -24.591 -32.547 -71.260 1.00 32.55 128 LEU B CA 1
ATOM 2728 C C . LEU D 1 127 ? -23.741 -33.261 -72.295 1.00 33.59 128 LEU B C 1
ATOM 2729 O O . LEU D 1 127 ? -23.924 -34.461 -72.517 1.00 33.50 128 LEU B O 1
ATOM 2734 N N . HIS D 1 128 ? -22.799 -32.548 -72.919 1.00 35.42 129 HIS B N 1
ATOM 2735 C CA . HIS D 1 128 ? -21.881 -33.189 -73.852 1.00 36.47 129 HIS B CA 1
ATOM 2736 C C . HIS D 1 128 ? -20.896 -34.110 -73.142 1.00 37.71 129 HIS B C 1
ATOM 2737 O O . HIS D 1 128 ? -20.550 -35.166 -73.680 1.00 37.76 129 HIS B O 1
ATOM 2744 N N . ARG D 1 129 ? -20.437 -33.744 -71.941 1.00 38.69 130 ARG B N 1
ATOM 2745 C CA . ARG D 1 129 ? -19.350 -34.493 -71.320 1.00 39.63 130 ARG B CA 1
ATOM 2746 C C . ARG D 1 129 ? -19.832 -35.489 -70.277 1.00 38.47 130 ARG B C 1
ATOM 2747 O O . ARG D 1 129 ? -19.089 -36.424 -69.950 1.00 39.25 130 ARG B O 1
ATOM 2755 N N . SER D 1 130 ? -21.055 -35.350 -69.754 1.00 36.64 131 SER B N 1
ATOM 2756 C CA . SER D 1 130 ? -21.518 -36.199 -68.656 1.00 37.57 131 SER B CA 1
ATOM 2757 C C . SER D 1 130 ? -22.755 -36.974 -69.108 1.00 37.64 131 SER B C 1
ATOM 2758 O O . SER D 1 130 ? -23.866 -36.439 -69.140 1.00 35.53 131 SER B O 1
ATOM 2761 N N . GLY D 1 131 ? -22.552 -38.249 -69.434 1.00 39.31 132 GLY B N 1
ATOM 2762 C CA . GLY D 1 131 ? -23.674 -39.113 -69.732 1.00 39.96 132 GLY B CA 1
ATOM 2763 C C . GLY D 1 131 ? -24.642 -39.254 -68.577 1.00 41.08 132 GLY B C 1
ATOM 2764 O O . GLY D 1 131 ? -25.851 -39.373 -68.785 1.00 41.11 132 GLY B O 1
ATOM 2765 N N . HIS D 1 132 ? -24.125 -39.299 -67.347 1.00 43.17 133 HIS B N 1
ATOM 2766 C CA . HIS D 1 132 ? -25.020 -39.403 -66.200 1.00 45.36 133 HIS B CA 1
ATOM 2767 C C . HIS D 1 132 ? -25.969 -38.210 -66.136 1.00 42.35 133 HIS B C 1
ATOM 2768 O O . HIS D 1 132 ? -27.143 -38.368 -65.784 1.00 41.65 133 HIS B O 1
ATOM 2775 N N . SER D 1 133 ? -25.462 -36.998 -66.410 1.00 40.36 134 SER B N 1
ATOM 2776 C CA . SER D 1 133 ? -26.324 -35.815 -66.422 1.00 38.07 134 SER B CA 1
ATOM 2777 C C . SER D 1 133 ? -27.402 -35.932 -67.486 1.00 35.97 134 SER B C 1
ATOM 2778 O O . SER D 1 133 ? -28.556 -35.559 -67.250 1.00 34.75 134 SER B O 1
ATOM 2781 N N . ARG D 1 134 ? -27.046 -36.453 -68.660 1.00 36.36 135 ARG B N 1
ATOM 2782 C CA . ARG D 1 134 ? -28.031 -36.648 -69.718 1.00 36.20 135 ARG B CA 1
ATOM 2783 C C . ARG D 1 134 ? -29.133 -37.579 -69.251 1.00 35.21 135 ARG B C 1
ATOM 2784 O O . ARG D 1 134 ? -30.321 -37.278 -69.397 1.00 33.43 135 ARG B O 1
ATOM 2792 N N . VAL D 1 135 ? -28.752 -38.730 -68.695 1.00 35.99 136 VAL B N 1
ATOM 2793 C CA . VAL D 1 135 ? -29.738 -39.661 -68.156 1.00 38.51 136 VAL B CA 1
ATOM 2794 C C . VAL D 1 135 ? -30.560 -38.989 -67.056 1.00 38.20 136 VAL B C 1
ATOM 2795 O O . VAL D 1 135 ? -31.792 -39.089 -67.042 1.00 37.94 136 VAL B O 1
ATOM 2799 N N . SER D 1 136 ? -29.893 -38.279 -66.132 1.00 38.15 137 SER B N 1
ATOM 2800 C CA . SER D 1 136 ? -30.617 -37.554 -65.085 1.00 39.38 137 SER B CA 1
ATOM 2801 C C . SER D 1 136 ? -31.620 -36.593 -65.695 1.00 39.58 137 SER B C 1
ATOM 2802 O O . SER D 1 136 ? -32.784 -36.539 -65.283 1.00 39.44 137 SER B O 1
ATOM 2805 N N . VAL D 1 137 ? -31.180 -35.815 -66.684 1.00 38.83 138 VAL B N 1
ATOM 2806 C CA . VAL D 1 137 ? -32.100 -34.848 -67.274 1.00 37.12 138 VAL B CA 1
ATOM 2807 C C . VAL D 1 137 ? -33.201 -35.569 -68.062 1.00 37.64 138 VAL B C 1
ATOM 2808 O O . VAL D 1 137 ? -34.376 -35.179 -67.986 1.00 37.61 138 VAL B O 1
ATOM 2812 N N . ILE D 1 138 ? -32.889 -36.669 -68.759 1.00 38.08 139 ILE B N 1
ATOM 2813 C CA . ILE D 1 138 ? -33.913 -37.360 -69.535 1.00 39.92 139 ILE B CA 1
ATOM 2814 C C . ILE D 1 138 ? -35.010 -37.918 -68.621 1.00 43.30 139 ILE B C 1
ATOM 2815 O O . ILE D 1 138 ? -36.202 -37.726 -68.881 1.00 41.86 139 ILE B O 1
ATOM 2820 N N . GLU D 1 139 ? -34.637 -38.580 -67.516 1.00 47.94 140 GLU B N 1
ATOM 2821 C CA . GLU D 1 139 ? -35.672 -39.142 -66.668 1.00 52.79 140 GLU B CA 1
ATOM 2822 C C . GLU D 1 139 ? -36.435 -38.044 -65.928 1.00 50.52 140 GLU B C 1
ATOM 2823 O O . GLU D 1 139 ? -37.662 -38.131 -65.773 1.00 50.52 140 GLU B O 1
ATOM 2829 N N . ALA D 1 140 ? -35.770 -36.947 -65.590 1.00 48.66 141 ALA B N 1
ATOM 2830 C CA . ALA D 1 140 ? -36.495 -35.849 -64.971 1.00 47.46 141 ALA B CA 1
ATOM 2831 C C . ALA D 1 140 ? -37.553 -35.314 -65.920 1.00 43.98 141 ALA B C 1
ATOM 2832 O O . ALA D 1 140 ? -38.654 -34.940 -65.493 1.00 42.73 141 ALA B O 1
ATOM 2834 N N . LEU D 1 141 ? -37.232 -35.280 -67.214 1.00 41.58 142 LEU B N 1
ATOM 2835 C CA . LEU D 1 141 ? -38.169 -34.834 -68.232 1.00 39.02 142 LEU B CA 1
ATOM 2836 C C . LEU D 1 141 ? -39.210 -35.907 -68.516 1.00 39.65 142 LEU B C 1
ATOM 2837 O O . LEU D 1 141 ? -40.394 -35.591 -68.663 1.00 40.43 142 LEU B O 1
ATOM 2842 N N . LEU D 1 142 ? -38.797 -37.178 -68.588 1.00 40.84 143 LEU B N 1
ATOM 2843 C CA . LEU D 1 142 ? -39.765 -38.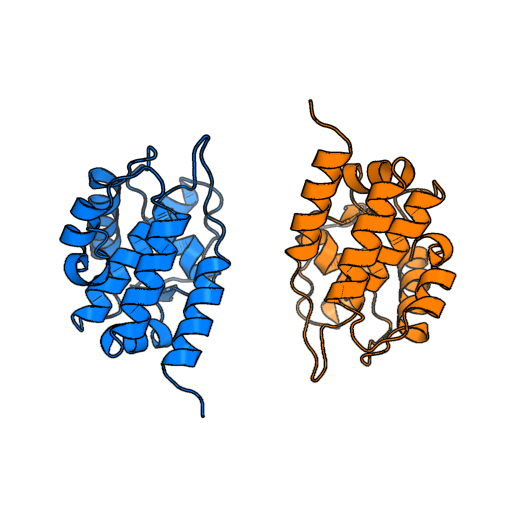235 -68.856 1.00 43.54 143 LEU B CA 1
ATOM 2844 C C . LEU D 1 142 ? -40.706 -38.451 -67.677 1.00 46.08 143 LEU B C 1
ATOM 2845 O O . LEU D 1 142 ? -41.907 -38.658 -67.873 1.00 46.42 143 LEU B O 1
ATOM 2850 N N . THR D 1 143 ? -40.193 -38.406 -66.445 1.00 48.40 144 THR B N 1
ATOM 2851 C CA . THR D 1 143 ? -41.081 -38.479 -65.280 1.00 51.61 144 THR B CA 1
ATOM 2852 C C . THR D 1 143 ? -42.140 -37.382 -65.341 1.00 49.53 144 THR B C 1
ATOM 2853 O O . THR D 1 143 ? -43.345 -37.654 -65.345 1.00 49.80 144 THR B O 1
ATOM 2857 N N . THR D 1 144 ? -41.695 -36.122 -65.411 1.00 47.05 145 THR B N 1
ATOM 2858 C CA . THR D 1 144 ? -42.592 -34.983 -65.234 1.00 46.03 145 THR B CA 1
ATOM 2859 C C . THR D 1 144 ? -43.521 -34.804 -66.425 1.00 45.58 145 THR B C 1
ATOM 2860 O O . THR D 1 144 ? -44.692 -34.449 -66.257 1.00 48.08 145 THR B O 1
ATOM 2864 N N . TYR D 1 145 ? -43.020 -35.020 -67.632 1.00 43.34 146 TYR B N 1
ATOM 2865 C CA . TYR D 1 145 ? -43.751 -34.610 -68.822 1.00 42.41 146 TYR B CA 1
ATOM 2866 C C . TYR D 1 145 ? -44.411 -35.744 -69.578 1.00 43.83 146 TYR B C 1
ATOM 2867 O O . TYR D 1 145 ? -45.376 -35.491 -70.305 1.00 44.10 146 TYR B O 1
ATOM 2876 N N . PHE D 1 146 ? -43.912 -36.975 -69.454 1.00 45.49 147 PHE B N 1
ATOM 2877 C CA . PHE D 1 146 ? -44.368 -38.054 -70.318 1.00 47.07 147 PHE B CA 1
ATOM 2878 C C . PHE D 1 146 ? -45.026 -39.197 -69.560 1.00 48.45 147 PHE B C 1
ATOM 2879 O O . PHE D 1 146 ? -45.163 -40.293 -70.113 1.00 49.28 147 PHE B O 1
ATOM 2887 N N . ALA D 1 147 ? -45.474 -38.957 -68.331 1.00 49.46 148 ALA B N 1
ATOM 2888 C CA . ALA D 1 147 ? -46.355 -39.905 -67.659 1.00 52.11 148 ALA B CA 1
ATOM 2889 C C . ALA D 1 147 ? -47.555 -40.205 -68.544 1.00 55.14 148 ALA B C 1
ATOM 2890 O O . ALA D 1 147 ? -48.258 -39.289 -68.986 1.00 57.18 148 ALA B O 1
ATOM 2892 N N . GLY D 1 148 ? -47.756 -41.487 -68.844 1.00 55.33 149 GLY B N 1
ATOM 2893 C CA . GLY D 1 148 ? -48.847 -41.895 -69.706 1.00 56.09 149 GLY B CA 1
ATOM 2894 C C . GLY D 1 148 ? -48.556 -41.757 -71.183 1.00 55.48 149 GLY B C 1
ATOM 2895 O O . GLY D 1 148 ? -49.447 -41.991 -72.009 1.00 56.97 149 GLY B O 1
ATOM 2896 N N . LEU D 1 149 ? -47.339 -41.379 -71.542 1.00 52.81 150 LEU B N 1
ATOM 2897 C CA . LEU D 1 149 ? -46.961 -41.175 -72.927 1.00 50.96 150 LEU B CA 1
ATOM 2898 C C . LEU D 1 149 ? -45.829 -42.123 -73.291 1.00 50.23 150 LEU B C 1
ATOM 2899 O O . LEU D 1 149 ? -45.014 -42.494 -72.442 1.00 49.88 150 LEU B O 1
ATOM 2904 N N . ASP D 1 150 ? -45.783 -42.518 -74.559 1.00 50.62 151 ASP B N 1
ATOM 2905 C CA . ASP D 1 150 ? -44.683 -43.334 -75.047 1.00 51.16 151 ASP B CA 1
ATOM 2906 C C . ASP D 1 150 ? -43.582 -42.391 -75.514 1.00 48.58 151 ASP B C 1
ATOM 2907 O O . ASP D 1 150 ? -43.755 -41.723 -76.548 1.00 47.07 151 ASP B O 1
ATOM 2912 N N . PRO D 1 151 ? -42.443 -42.307 -74.818 1.00 47.03 152 PRO B N 1
ATOM 2913 C CA . PRO D 1 151 ? -41.394 -41.358 -75.215 1.00 45.23 152 PRO B CA 1
ATOM 2914 C C . PRO D 1 151 ? -40.421 -41.879 -76.263 1.00 44.11 152 PRO B C 1
ATOM 2915 O O . PRO D 1 151 ? -39.587 -41.102 -76.742 1.00 42.69 152 PRO B O 1
ATOM 2919 N N . VAL D 1 152 ? -40.490 -43.160 -76.622 1.00 44.50 153 VAL B N 1
ATOM 2920 C CA . VAL D 1 152 ? -39.422 -43.758 -77.424 1.00 44.23 153 VAL B CA 1
ATOM 2921 C C . VAL D 1 152 ? -39.229 -43.060 -78.764 1.00 44.37 153 VAL B C 1
ATOM 2922 O O . VAL D 1 152 ? -38.084 -42.692 -79.080 1.00 45.82 153 VAL B O 1
ATOM 2926 N N . PRO D 1 153 ? -40.263 -42.842 -79.591 1.00 44.30 154 PRO B N 1
ATOM 2927 C CA . PRO D 1 153 ? -40.013 -42.178 -80.888 1.00 43.38 154 PRO B CA 1
ATOM 2928 C C . PRO D 1 153 ? -39.328 -40.820 -80.781 1.00 40.14 154 PRO B C 1
ATOM 2929 O O . PRO D 1 153 ? -38.517 -40.490 -81.653 1.00 39.52 154 PRO B O 1
ATOM 2933 N N . LEU D 1 154 ? -39.596 -40.040 -79.729 1.00 38.83 155 LEU B N 1
ATOM 2934 C CA . LEU D 1 154 ? -38.925 -38.752 -79.565 1.00 37.73 155 LEU B CA 1
ATOM 2935 C C . LEU D 1 154 ? -37.501 -38.921 -79.043 1.00 37.80 155 LEU B C 1
ATOM 2936 O O . LEU D 1 154 ? -36.583 -38.234 -79.511 1.00 36.97 155 LEU B O 1
ATOM 2941 N N . LEU D 1 155 ? -37.281 -39.887 -78.145 1.00 39.02 156 LEU B N 1
ATOM 2942 C CA . LEU D 1 155 ? -35.915 -40.206 -77.747 1.00 39.97 156 LEU B CA 1
ATOM 2943 C C . LEU D 1 155 ? -35.102 -40.685 -78.929 1.00 41.67 156 LEU B C 1
ATOM 2944 O O . LEU D 1 155 ? -33.888 -40.465 -78.979 1.00 40.28 156 LEU B O 1
ATOM 2949 N N . GLU D 1 156 ? -35.764 -41.284 -79.912 1.00 44.99 157 GLU B N 1
ATOM 2950 C CA . GLU D 1 156 ? -35.068 -41.795 -81.073 1.00 47.12 157 GLU B CA 1
ATOM 2951 C C . GLU D 1 156 ? -34.767 -40.689 -82.069 1.00 44.78 157 GLU B C 1
ATOM 2952 O O . GLU D 1 156 ? -33.714 -40.714 -82.719 1.00 44.09 157 GLU B O 1
ATOM 2958 N N . ASP D 1 157 ? -35.644 -39.692 -82.181 1.00 43.67 158 ASP B N 1
ATOM 2959 C CA . ASP D 1 157 ? -35.333 -38.549 -83.034 1.00 42.09 158 ASP B CA 1
ATOM 2960 C C . ASP D 1 157 ? -34.286 -37.624 -82.431 1.00 39.22 158 ASP B C 1
ATOM 2961 O O . ASP D 1 157 ? -33.695 -36.826 -83.163 1.00 39.15 158 ASP B O 1
ATOM 2966 N N . THR D 1 158 ? -34.041 -37.700 -81.129 1.00 36.86 159 THR B N 1
ATOM 2967 C CA . THR D 1 158 ? -32.995 -36.896 -80.517 1.00 34.42 159 THR B CA 1
ATOM 2968 C C . THR D 1 158 ? -31.721 -37.689 -80.256 1.00 33.91 159 THR B C 1
ATOM 2969 O O . THR D 1 158 ? -30.766 -37.128 -79.714 1.00 32.87 159 THR B O 1
ATOM 2973 N N . GLY D 1 159 ? -31.684 -38.968 -80.625 1.00 34.39 160 GLY B N 1
ATOM 2974 C CA . GLY D 1 159 ? -30.522 -39.809 -80.379 1.00 35.34 160 GLY B CA 1
ATOM 2975 C C . GLY D 1 159 ? -30.284 -40.109 -78.915 1.00 36.42 160 GLY B C 1
ATOM 2976 O O . GLY D 1 159 ? -29.129 -40.198 -78.481 1.00 35.73 160 GLY B O 1
ATOM 2977 N N . LEU D 1 160 ? -31.353 -40.269 -78.139 1.00 38.36 161 LEU B N 1
ATOM 2978 C CA . LEU D 1 160 ? -31.245 -40.490 -76.704 1.00 39.34 161 LEU B CA 1
ATOM 2979 C C . LEU D 1 160 ? -31.866 -41.808 -76.279 1.00 43.46 161 LEU B C 1
ATOM 2980 O O . LEU D 1 160 ? -32.055 -42.027 -75.075 1.00 43.81 161 LEU B O 1
ATOM 2985 N N . TYR D 1 161 ? -32.185 -42.690 -77.230 1.00 47.74 162 TYR B N 1
ATOM 2986 C CA . TYR D 1 161 ? -32.868 -43.934 -76.894 1.00 53.51 162 TYR B CA 1
ATOM 2987 C C . TYR D 1 161 ? -32.102 -44.736 -75.850 1.00 54.74 162 TYR B C 1
ATOM 2988 O O . TYR D 1 161 ? -32.644 -45.079 -74.794 1.00 54.29 162 TYR B O 1
ATOM 2997 N N . ASP D 1 162 ? -30.825 -45.010 -76.107 1.00 55.48 163 ASP B N 1
ATOM 2998 C CA . ASP D 1 162 ? -30.037 -45.803 -75.175 1.00 57.23 163 ASP B CA 1
ATOM 2999 C C . ASP D 1 162 ? -29.865 -45.119 -73.822 1.00 56.13 163 ASP B C 1
ATOM 3000 O O . ASP D 1 162 ? -29.412 -45.762 -72.872 1.00 56.19 163 ASP B O 1
ATOM 3005 N N . GLU D 1 163 ? -30.220 -43.844 -73.705 1.00 55.18 164 GLU B N 1
ATOM 3006 C CA . GLU D 1 163 ? -30.157 -43.138 -72.435 1.00 55.79 164 GLU B CA 1
ATOM 3007 C C . GLU D 1 163 ? -31.522 -42.883 -71.812 1.00 57.21 164 GLU B C 1
ATOM 3008 O O . GLU D 1 163 ? -31.583 -42.445 -70.656 1.00 57.18 164 GLU B O 1
ATOM 3014 N N . GLY D 1 164 ? -32.604 -43.126 -72.549 1.00 57.07 165 GLY B N 1
ATOM 3015 C CA . GLY D 1 164 ? -33.947 -42.923 -72.047 1.00 57.33 165 GLY B CA 1
ATOM 3016 C C . GLY D 1 164 ? -34.639 -44.181 -71.570 1.00 58.26 165 GLY B C 1
ATOM 3017 O O . GLY D 1 164 ? -35.289 -44.152 -70.530 1.00 59.00 165 GLY B O 1
#

InterPro domains:
  IPR002711 HNH endonuclease [PF01844] (263-297)
  IPR003615 HNH nuclease [SM00507] (233-294)
  IPR003615 HNH nuclease [cd00085] (235-297)
  IPR058813 ScoMcrA-like, DNA sulfur-binding domain [PF26340] (10-163)